Protein AF-A0A3A8WX59-F1 (afdb_monomer_lite)

Sequence (267 aa):
MEKVHCNIIRDLLPSYLDGVTSEESNQMIDKHFAECSECKKAYDLIKKHDFVSEKADGRVADYLKKMGQKKKLEQRGLFVLFLLLSVLQFSFNLRGYAFFSSLYLTNCIFYPIYIILLFHIADGWKQCSISLKKEGIIFFVEGSSFLYISVLFCSLFSKSEGGDMLFWGMAAERAGGFMEKQIIILAGVYLLALLIYFLTQRMGREYNHTVVMVLLAGVTALLNMRAGLYQVDGAGGFLPVLETVGGYLVLVIAESIALGMFYRRFY

Secondary structure (DSSP, 8-state):
-----HHHHHHHHHHHHTT-S-HHHHHHHHHHHHH-HHHHHHHHHHHHHHHHHHHHHHHHHHHHHHHHHHHHHHHHHHHHHHHHHHHHHHHHHTS-GGGHHHHHHHHHHHHHHHHHHHHHHTTTSEE-PPPHHHHHHHHHHHHHHHHHHHHHHHHHHTTTTS---BGGGB-HHHHHHHHHHHHHHHHHHHHHHHHHHHHHHHHHTEE-HHHHHHHHHHHHHHHHHHHHHTT--TTS-SHHHHHHHHHHHHHHHHHHHHHHHHHHHH-

Radius of gyration: 33.96 Å; chains: 1; bounding box: 77×38×99 Å

pLDDT: mean 82.88, std 10.86, range [38.28, 95.44]

Foldseek 3Di:
DDQDDLVVLVVCLVVVLVVNDDPVVVVNNVVNVVVDVVSVVVSVVVNVVVVVVVVVVVVVVVVVVVVVVVLVVVLVVLVVVLVVVVVVLVVVLPDDLPCLVVNLVVLLVVLLVNLVSVVSNLVPFAEDDDPPVVLVVLVVVLVVLLVVLVVLVCQLQVPLPDDDQTPPRHDNVCSLVVSLVSLSVVLVVLVVVLVVQCVVCVVRSYDHSSSNLSSSLSNSLSSLSNSLSSVPDSVDDSVVSCVSSVVSSVSSVVSSVVVVVVVVVVD

Structure (mmCIF, N/CA/C/O backbone):
data_AF-A0A3A8WX59-F1
#
_entry.id   AF-A0A3A8WX59-F1
#
loop_
_atom_site.group_PDB
_atom_site.id
_atom_site.type_symbol
_atom_site.label_atom_id
_atom_site.label_alt_id
_atom_site.label_comp_id
_atom_site.label_asym_id
_atom_site.label_entity_id
_atom_site.label_seq_id
_atom_site.pdbx_PDB_ins_code
_atom_site.Cartn_x
_atom_site.Cartn_y
_atom_site.Cartn_z
_atom_site.occupancy
_atom_site.B_iso_or_equiv
_atom_site.auth_seq_id
_atom_site.auth_comp_id
_atom_site.auth_asym_id
_atom_site.auth_atom_id
_atom_site.pdbx_PDB_model_num
ATOM 1 N N . MET A 1 1 ? -50.831 -9.573 64.133 1.00 38.28 1 MET A N 1
ATOM 2 C CA . MET A 1 1 ? -50.059 -9.397 62.888 1.00 38.28 1 MET A CA 1
ATOM 3 C C . MET A 1 1 ? -48.602 -9.575 63.237 1.00 38.28 1 MET A C 1
ATOM 5 O O . MET A 1 1 ? -48.119 -8.898 64.137 1.00 38.28 1 MET A O 1
ATOM 9 N N . GLU A 1 2 ? -47.964 -10.563 62.626 1.00 51.97 2 GLU A N 1
ATOM 10 C CA . GLU A 1 2 ? -46.566 -10.898 62.869 1.00 51.97 2 GLU A CA 1
ATOM 11 C C . GLU A 1 2 ? -45.695 -9.750 62.345 1.00 51.97 2 GLU A C 1
ATOM 13 O O . GLU A 1 2 ? -45.782 -9.378 61.174 1.00 51.97 2 GLU A O 1
ATOM 18 N N . LYS A 1 3 ? -44.935 -9.103 63.235 1.00 62.81 3 LYS A N 1
ATOM 19 C CA . LYS A 1 3 ? -44.019 -8.033 62.834 1.00 62.81 3 LYS A CA 1
ATOM 20 C C . LYS A 1 3 ? -42.885 -8.668 62.042 1.00 62.81 3 LYS A C 1
ATOM 22 O O . LYS A 1 3 ? -42.085 -9.414 62.598 1.00 62.81 3 LYS A O 1
ATOM 27 N N . VAL A 1 4 ? -42.825 -8.367 60.751 1.00 77.62 4 VAL A N 1
ATOM 28 C CA . VAL A 1 4 ? -41.764 -8.864 59.875 1.00 77.62 4 VAL A CA 1
ATOM 29 C C . VAL A 1 4 ? -40.429 -8.287 60.334 1.00 77.62 4 VAL A C 1
ATOM 31 O O . VAL A 1 4 ? -40.290 -7.075 60.517 1.00 77.62 4 VAL A O 1
ATOM 34 N N . HIS A 1 5 ? -39.445 -9.160 60.538 1.00 85.12 5 HIS A N 1
ATOM 35 C CA . HIS A 1 5 ? -38.115 -8.759 60.976 1.00 85.12 5 HIS A CA 1
ATOM 36 C C . HIS A 1 5 ? -37.376 -7.974 59.887 1.00 85.12 5 HIS A C 1
ATOM 38 O O . HIS A 1 5 ? -37.373 -8.361 58.720 1.00 85.12 5 HIS A O 1
ATOM 44 N N . CYS A 1 6 ? -36.658 -6.921 60.288 1.00 87.44 6 CYS A N 1
ATOM 45 C CA . CYS A 1 6 ? -35.882 -6.073 59.378 1.00 87.44 6 CYS A CA 1
ATOM 46 C C . CYS A 1 6 ? -34.868 -6.851 58.520 1.00 87.44 6 CYS A C 1
ATOM 48 O O . CYS A 1 6 ? -34.563 -6.419 57.415 1.00 87.44 6 CYS A O 1
ATOM 50 N N . ASN A 1 7 ? -34.353 -7.988 59.005 1.00 83.50 7 ASN A N 1
ATOM 51 C CA . ASN A 1 7 ? -33.435 -8.838 58.239 1.00 83.50 7 ASN A CA 1
ATOM 52 C C . ASN A 1 7 ? -34.114 -9.424 56.995 1.00 83.50 7 ASN A C 1
ATOM 54 O O . ASN A 1 7 ? -33.556 -9.337 55.912 1.00 83.50 7 ASN A O 1
ATOM 58 N N . ILE A 1 8 ? -35.356 -9.898 57.133 1.00 85.56 8 ILE A N 1
ATOM 59 C CA . ILE A 1 8 ? -36.143 -10.440 56.015 1.00 85.56 8 ILE A CA 1
ATOM 60 C C . ILE A 1 8 ? -36.393 -9.345 54.973 1.00 85.56 8 ILE A C 1
ATOM 62 O O . ILE A 1 8 ? -36.244 -9.572 53.780 1.00 85.56 8 ILE A O 1
ATOM 66 N N . ILE A 1 9 ? -36.719 -8.130 55.423 1.00 88.62 9 ILE A N 1
ATOM 67 C CA . ILE A 1 9 ? -36.919 -6.986 54.525 1.00 88.62 9 ILE A CA 1
ATOM 68 C C . ILE A 1 9 ? -35.626 -6.644 53.785 1.00 88.62 9 ILE A C 1
ATOM 70 O O . ILE A 1 9 ? -35.659 -6.449 52.577 1.00 88.62 9 ILE A O 1
ATOM 74 N N . ARG A 1 10 ? -34.484 -6.607 54.483 1.00 83.12 10 ARG A N 1
ATOM 75 C CA . ARG A 1 10 ? -33.173 -6.312 53.884 1.00 83.12 10 ARG A CA 1
ATOM 76 C C . ARG A 1 10 ? -32.734 -7.354 52.859 1.00 83.12 10 ARG A C 1
ATOM 78 O O . ARG A 1 10 ? -32.175 -6.959 51.842 1.00 83.12 10 ARG A O 1
ATOM 85 N N . ASP A 1 11 ? -33.025 -8.628 53.094 1.00 85.88 11 ASP A N 1
ATOM 86 C CA . ASP A 1 11 ? -32.726 -9.704 52.143 1.00 85.88 11 ASP A CA 1
ATOM 87 C C . ASP A 1 11 ? -33.594 -9.599 50.877 1.00 85.88 11 ASP A C 1
ATOM 89 O O . ASP A 1 11 ? -33.140 -9.921 49.782 1.00 85.88 11 ASP A O 1
ATOM 93 N N . LEU A 1 12 ? -34.827 -9.095 51.013 1.00 87.62 12 LEU A N 1
ATOM 94 C CA . LEU A 1 12 ? -35.768 -8.901 49.904 1.00 87.62 12 LEU A CA 1
ATOM 95 C C . LEU A 1 12 ? -35.594 -7.562 49.165 1.00 87.62 12 LEU A C 1
ATOM 97 O O . LEU A 1 12 ? -36.133 -7.410 48.069 1.00 87.62 12 LEU A O 1
ATOM 101 N N . LEU A 1 13 ? -34.855 -6.594 49.726 1.00 87.00 13 LEU A N 1
ATOM 102 C CA . LEU A 1 13 ? -34.668 -5.257 49.139 1.00 87.00 13 LEU A CA 1
ATOM 103 C C . LEU A 1 13 ? -34.130 -5.277 47.696 1.00 87.00 13 LEU A C 1
ATOM 105 O O . LEU A 1 13 ? -34.694 -4.543 46.881 1.00 87.00 13 LEU A O 1
ATOM 109 N N . PRO A 1 14 ? -33.095 -6.073 47.346 1.00 81.12 14 PRO A N 1
ATOM 110 C CA . PRO A 1 14 ? -32.597 -6.134 45.970 1.00 81.12 14 PRO A CA 1
ATOM 111 C C . PRO A 1 14 ? -33.676 -6.623 44.995 1.00 81.12 14 PRO A C 1
ATOM 113 O O . PRO A 1 14 ? -33.961 -5.967 44.001 1.00 81.12 14 PRO A O 1
ATOM 116 N N . SER A 1 15 ? -34.371 -7.714 45.334 1.00 83.81 15 SER A N 1
ATOM 117 C CA . SER A 1 15 ? -35.436 -8.281 44.496 1.00 83.81 15 SER A CA 1
ATOM 118 C C . SER A 1 15 ? -36.662 -7.367 44.371 1.00 83.81 15 SER A C 1
ATOM 120 O O . SER A 1 15 ? -37.332 -7.372 43.340 1.00 83.81 15 SER A O 1
ATOM 122 N N . TYR A 1 16 ? -36.956 -6.579 45.408 1.00 85.75 16 TYR A N 1
ATOM 123 C CA . TYR A 1 16 ? -38.011 -5.563 45.387 1.00 85.75 16 TYR A CA 1
ATOM 124 C C . TYR A 1 16 ? -37.647 -4.369 44.488 1.00 85.75 16 TYR A C 1
ATOM 126 O O . TYR A 1 16 ? -38.505 -3.857 43.772 1.00 85.75 16 TYR A O 1
ATOM 134 N N . LEU A 1 17 ? -36.377 -3.943 44.473 1.00 82.75 17 LEU A N 1
ATOM 135 C CA . LEU A 1 17 ? -35.871 -2.907 43.559 1.00 82.75 17 LEU A CA 1
ATOM 136 C C . LEU A 1 17 ? -35.891 -3.356 42.094 1.00 82.75 17 LEU A C 1
ATOM 138 O O . LEU A 1 17 ? -36.279 -2.573 41.229 1.00 82.75 17 LEU A O 1
ATOM 142 N N . ASP A 1 18 ? -35.554 -4.621 41.845 1.00 80.50 18 ASP A N 1
ATOM 143 C CA . ASP A 1 18 ? -35.603 -5.248 40.520 1.00 80.50 18 ASP A CA 1
ATOM 144 C C . ASP A 1 18 ? -37.042 -5.549 40.043 1.00 80.50 18 ASP A C 1
ATOM 146 O O . ASP A 1 18 ? -37.250 -5.951 38.898 1.00 80.50 18 ASP A O 1
ATOM 150 N N . GLY A 1 19 ? -38.053 -5.361 40.904 1.00 81.56 19 GLY A N 1
ATOM 151 C CA . GLY A 1 19 ? -39.469 -5.552 40.570 1.00 81.56 19 GLY A CA 1
ATOM 152 C C . GLY A 1 19 ? -39.883 -7.012 40.354 1.00 81.56 19 GLY A C 1
ATOM 153 O O . GLY A 1 19 ? -40.892 -7.270 39.699 1.00 81.56 19 GLY A O 1
ATOM 154 N N . VAL A 1 20 ? -39.115 -7.968 40.883 1.00 85.06 20 VAL A N 1
ATOM 155 C CA . VAL A 1 20 ? -39.337 -9.419 40.709 1.00 85.06 20 VAL A CA 1
ATOM 156 C C . VAL A 1 20 ? -40.037 -10.080 41.905 1.00 85.06 20 VAL A C 1
ATOM 158 O O . VAL A 1 20 ? -40.232 -11.295 41.924 1.00 85.06 20 VAL A O 1
ATOM 161 N N . THR A 1 21 ? -40.433 -9.301 42.911 1.00 86.06 21 THR A N 1
ATOM 162 C CA . THR A 1 21 ? -41.221 -9.743 44.072 1.00 86.06 21 THR A CA 1
ATOM 163 C C . THR A 1 21 ? -42.719 -9.826 43.760 1.00 86.06 21 THR A C 1
ATOM 165 O O . THR A 1 21 ? -43.247 -9.087 42.930 1.00 86.06 21 THR A O 1
ATOM 168 N N . SER A 1 22 ? -43.435 -10.725 44.446 1.00 88.44 22 SER A N 1
ATOM 169 C CA . SER A 1 22 ? -44.891 -10.846 44.309 1.00 88.44 22 SER A CA 1
ATOM 170 C C . SER A 1 22 ? -45.627 -9.651 44.928 1.00 88.44 22 SER A C 1
ATOM 172 O O . SER A 1 22 ? -45.108 -8.954 45.802 1.00 88.44 22 SER A O 1
ATOM 174 N N . GLU A 1 23 ? -46.876 -9.433 44.515 1.00 87.56 23 GLU A N 1
ATOM 175 C CA . GLU A 1 23 ? -47.707 -8.329 45.011 1.00 87.56 23 GLU A CA 1
ATOM 176 C C . GLU A 1 23 ? -47.955 -8.409 46.529 1.00 87.56 23 GLU A C 1
ATOM 178 O O . GLU A 1 23 ? -47.924 -7.391 47.222 1.00 87.56 23 GLU A O 1
ATOM 183 N N . GLU A 1 24 ? -48.092 -9.623 47.071 1.00 86.31 24 GLU A N 1
ATOM 184 C CA . GLU A 1 24 ? -48.187 -9.857 48.517 1.00 86.31 24 GLU A CA 1
ATOM 185 C C . GLU A 1 24 ? -46.907 -9.431 49.257 1.00 86.31 24 GLU A C 1
ATOM 187 O O . GLU A 1 24 ? -46.979 -8.790 50.310 1.00 86.31 24 GLU A O 1
ATOM 192 N N . SER A 1 25 ? -45.728 -9.732 48.700 1.00 84.88 25 SER A N 1
ATOM 193 C CA . SER A 1 25 ? -44.444 -9.301 49.266 1.00 84.88 25 SER A CA 1
ATOM 194 C C . SER A 1 25 ? -44.251 -7.784 49.175 1.00 84.88 25 SER A C 1
ATOM 196 O O . SER A 1 25 ? -43.760 -7.183 50.129 1.00 84.88 25 SER A O 1
ATOM 198 N N . ASN A 1 26 ? -44.701 -7.145 48.090 1.00 88.12 26 ASN A N 1
ATOM 199 C CA . ASN A 1 26 ? -44.631 -5.688 47.928 1.00 88.12 26 ASN A CA 1
ATOM 200 C C . ASN A 1 26 ? -45.456 -4.963 48.997 1.00 88.12 26 ASN A C 1
ATOM 202 O O . ASN A 1 26 ? -44.935 -4.096 49.696 1.00 88.12 26 ASN A O 1
ATOM 206 N N . GLN A 1 27 ? -46.710 -5.380 49.205 1.00 88.62 27 GLN A N 1
ATOM 207 C CA . GLN A 1 27 ? -47.579 -4.792 50.233 1.00 88.62 27 GLN A CA 1
ATOM 208 C C . GLN A 1 27 ? -47.014 -4.963 51.650 1.00 88.62 27 GLN A C 1
ATOM 210 O O . GLN A 1 27 ? -47.216 -4.109 52.518 1.00 88.62 27 GLN A O 1
ATOM 215 N N . MET A 1 28 ? -46.323 -6.076 51.902 1.00 89.19 28 MET A N 1
ATOM 216 C CA . MET A 1 28 ? -45.667 -6.351 53.177 1.00 89.19 28 MET A CA 1
ATOM 217 C C . MET A 1 28 ? -44.443 -5.445 53.403 1.00 89.19 28 MET A C 1
ATOM 219 O O . MET A 1 28 ? -44.309 -4.866 54.485 1.00 89.19 28 MET A O 1
ATOM 223 N N . ILE A 1 29 ? -43.604 -5.257 52.381 1.00 88.00 29 ILE A N 1
ATOM 224 C CA . ILE A 1 29 ? -42.434 -4.366 52.424 1.00 88.00 29 ILE A CA 1
ATOM 225 C C . ILE A 1 29 ? -42.860 -2.894 52.567 1.00 88.00 29 ILE A C 1
ATOM 227 O O . ILE A 1 29 ? -42.325 -2.186 53.422 1.00 88.00 29 ILE A O 1
ATOM 231 N N . ASP A 1 30 ? -43.881 -2.451 51.828 1.00 88.69 30 ASP A N 1
ATOM 232 C CA . ASP A 1 30 ? -44.396 -1.074 51.885 1.00 88.69 30 ASP A CA 1
ATOM 233 C C . ASP A 1 30 ? -44.947 -0.717 53.273 1.00 88.69 30 ASP A C 1
ATOM 235 O O . ASP A 1 30 ? -44.655 0.354 53.817 1.00 88.69 30 ASP A O 1
ATOM 239 N N . LYS A 1 31 ? -45.697 -1.641 53.893 1.00 88.62 31 LYS A N 1
ATOM 240 C CA . LYS A 1 31 ? -46.164 -1.485 55.280 1.00 88.62 31 LYS A CA 1
ATOM 241 C C . LYS A 1 31 ? -44.993 -1.390 56.257 1.00 88.62 31 LYS A C 1
ATOM 243 O O . LYS A 1 31 ? -45.023 -0.560 57.161 1.00 88.62 31 LYS A O 1
ATOM 248 N N . HIS A 1 32 ? -43.936 -2.179 56.058 1.00 89.06 32 HIS A N 1
ATOM 249 C CA . HIS A 1 32 ? -42.750 -2.117 56.909 1.00 89.06 32 HIS A CA 1
ATOM 250 C C . HIS A 1 32 ? -41.978 -0.794 56.750 1.00 89.06 32 HIS A C 1
ATOM 252 O O . HIS A 1 32 ? -41.480 -0.263 57.741 1.00 89.06 32 HIS A O 1
ATOM 258 N N . PHE A 1 33 ? -41.914 -0.202 55.552 1.00 89.00 33 PHE A N 1
ATOM 259 C CA . PHE A 1 33 ? -41.314 1.127 55.357 1.00 89.00 33 PHE A CA 1
ATOM 260 C C . PHE A 1 33 ? -42.071 2.258 56.063 1.00 89.00 33 PHE A C 1
ATOM 262 O O . PHE A 1 33 ? -41.455 3.271 56.404 1.00 89.00 33 PHE A O 1
ATOM 269 N N . ALA A 1 34 ? -43.380 2.105 56.289 1.00 86.44 34 ALA A N 1
ATOM 270 C CA . ALA A 1 34 ? -44.169 3.063 57.062 1.00 86.44 34 ALA A CA 1
ATOM 271 C C . ALA A 1 34 ? -43.835 3.019 58.566 1.00 86.44 34 ALA A C 1
ATOM 273 O O . ALA A 1 34 ? -43.914 4.044 59.241 1.00 86.44 34 ALA A O 1
ATOM 274 N N . GLU A 1 35 ? -43.422 1.855 59.078 1.00 86.94 35 GLU A N 1
ATOM 275 C CA . GLU A 1 35 ? -43.140 1.631 60.502 1.00 86.94 35 GLU A CA 1
ATOM 276 C C . GLU A 1 35 ? -41.637 1.637 60.849 1.00 86.94 35 GLU A C 1
ATOM 278 O O . GLU A 1 35 ? -41.273 1.867 62.002 1.00 86.94 35 GLU A O 1
ATOM 283 N N . CYS A 1 36 ? -40.744 1.417 59.874 1.00 87.94 36 CYS A N 1
ATOM 284 C CA . CYS A 1 36 ? -39.296 1.333 60.076 1.00 87.94 36 CYS A CA 1
ATOM 285 C C . CYS A 1 36 ? -38.519 2.294 59.161 1.00 87.94 36 CYS A C 1
ATOM 287 O O . CYS A 1 36 ? -38.270 2.030 57.981 1.00 87.94 36 CYS A O 1
ATOM 289 N N . SER A 1 37 ? -38.044 3.397 59.743 1.00 85.44 37 SER A N 1
ATOM 290 C CA . SER A 1 37 ? -37.244 4.408 59.039 1.00 85.44 37 SER A CA 1
ATOM 291 C C . SER A 1 37 ? -35.865 3.903 58.597 1.00 85.44 37 SER A C 1
ATOM 293 O O . SER A 1 37 ? -35.347 4.355 57.580 1.00 85.44 37 SER A O 1
ATOM 295 N N . GLU A 1 38 ? -35.276 2.947 59.317 1.00 86.31 38 GLU A N 1
ATOM 296 C CA . GLU A 1 38 ? -33.960 2.379 58.999 1.00 86.31 38 GLU A CA 1
ATOM 297 C C . GLU A 1 38 ? -33.989 1.523 57.725 1.00 86.31 38 GLU A C 1
ATOM 299 O O . GLU A 1 38 ? -33.101 1.635 56.880 1.00 86.31 38 GLU A O 1
ATOM 304 N N . CYS A 1 39 ? -35.035 0.712 57.536 1.00 86.19 39 CYS A N 1
ATOM 305 C CA . CYS A 1 39 ? -35.222 -0.069 56.310 1.00 86.19 39 CYS A CA 1
ATOM 306 C C . CYS A 1 39 ? -35.525 0.831 55.104 1.00 86.19 39 CYS A C 1
ATOM 308 O O . CYS A 1 39 ? -35.003 0.590 54.016 1.00 86.19 39 CYS A O 1
ATOM 310 N N . LYS A 1 40 ? -36.287 1.914 55.305 1.00 87.31 40 LYS A N 1
ATOM 311 C CA . LYS A 1 40 ? -36.551 2.913 54.260 1.00 87.31 40 LYS A CA 1
ATOM 312 C C . LYS A 1 40 ? -35.277 3.643 53.814 1.00 87.31 40 LYS A C 1
ATOM 314 O O . LYS A 1 40 ? -35.029 3.767 52.620 1.00 87.31 40 LYS A O 1
ATOM 319 N N . LYS A 1 41 ? -34.418 4.054 54.757 1.00 86.50 41 LYS A N 1
ATOM 320 C CA . LYS A 1 41 ? -33.103 4.642 54.435 1.00 86.50 41 LYS A CA 1
ATOM 321 C C . LYS A 1 41 ? -32.223 3.677 53.637 1.00 86.50 41 LYS A C 1
ATOM 323 O O . LYS A 1 41 ? -31.544 4.113 52.714 1.00 86.50 41 LYS A O 1
ATOM 328 N N . ALA A 1 42 ? -32.221 2.387 53.984 1.00 83.69 42 ALA A N 1
ATOM 329 C CA . ALA A 1 42 ? -31.456 1.376 53.254 1.00 83.69 42 ALA A CA 1
ATOM 330 C C . ALA A 1 42 ? -31.935 1.241 51.798 1.00 83.69 42 ALA A C 1
ATOM 332 O O . ALA A 1 42 ? -31.109 1.258 50.889 1.00 83.69 42 ALA A O 1
ATOM 333 N N . TYR A 1 43 ? -33.252 1.204 51.570 1.00 87.31 43 TYR A N 1
ATOM 334 C CA . TYR A 1 43 ? -33.842 1.238 50.228 1.00 87.31 43 TYR A CA 1
ATOM 335 C C . TYR A 1 43 ? -33.408 2.478 49.431 1.00 87.31 43 TYR A C 1
ATOM 337 O O . TYR A 1 43 ? -32.923 2.354 48.307 1.00 87.31 43 TYR A O 1
ATOM 345 N N . ASP A 1 44 ? -33.517 3.671 50.027 1.00 84.88 44 ASP A N 1
ATOM 346 C CA . ASP A 1 44 ? -33.162 4.931 49.363 1.00 84.88 44 ASP A CA 1
ATOM 347 C C . ASP A 1 44 ? -31.668 4.998 48.999 1.00 84.88 44 ASP A C 1
ATOM 349 O O . ASP A 1 44 ? -31.302 5.529 47.947 1.00 84.88 44 ASP A O 1
ATOM 353 N N . LEU A 1 45 ? -30.794 4.445 49.849 1.00 83.81 45 LEU A N 1
ATOM 354 C CA . LEU A 1 45 ? -29.354 4.364 49.598 1.00 83.81 45 LEU A CA 1
ATOM 355 C C . LEU A 1 45 ? -29.028 3.445 48.415 1.00 83.81 45 LEU A C 1
ATOM 357 O O . LEU A 1 45 ? -28.253 3.851 47.547 1.00 83.81 45 LEU A O 1
ATOM 361 N N . ILE A 1 46 ? -29.630 2.252 48.358 1.00 81.00 46 ILE A N 1
ATOM 362 C CA . ILE A 1 46 ? -29.402 1.281 47.275 1.00 81.00 46 ILE A CA 1
ATOM 363 C C . ILE A 1 46 ? -29.954 1.835 45.955 1.00 81.00 46 ILE A C 1
ATOM 365 O O . ILE A 1 46 ? -29.217 1.946 44.980 1.00 81.00 46 ILE A O 1
ATOM 369 N N . LYS A 1 47 ? -31.192 2.343 45.954 1.00 82.12 47 LYS A N 1
ATOM 370 C CA . LYS A 1 47 ? -31.819 2.966 44.777 1.00 82.12 47 LYS A CA 1
ATOM 371 C C . LYS A 1 47 ? -31.001 4.127 44.210 1.00 82.12 47 LYS A C 1
ATOM 373 O O . LYS A 1 47 ? -30.895 4.302 42.996 1.00 82.12 47 LYS A O 1
ATOM 378 N N . LYS A 1 48 ? -30.425 4.955 45.088 1.00 80.12 48 LYS A N 1
ATOM 379 C CA . LYS A 1 48 ? -29.554 6.065 44.687 1.00 80.12 48 LYS A CA 1
ATOM 380 C C . LYS A 1 48 ? -28.229 5.563 44.111 1.00 80.12 48 LYS A C 1
ATOM 382 O O . LYS A 1 48 ? -27.722 6.189 43.185 1.00 80.12 48 LYS A O 1
ATOM 387 N N . HIS A 1 49 ? -27.675 4.477 44.648 1.00 75.12 49 HIS A N 1
ATOM 388 C CA . HIS A 1 49 ? -26.453 3.862 44.138 1.00 75.12 49 HIS A CA 1
ATOM 389 C C . HIS A 1 49 ? -26.665 3.258 42.740 1.00 75.12 49 HIS A C 1
ATOM 391 O O . HIS A 1 49 ? -25.894 3.582 41.838 1.00 75.12 49 HIS A O 1
ATOM 397 N N . ASP A 1 50 ? -27.745 2.503 42.523 1.00 75.00 50 ASP A N 1
ATOM 398 C CA . ASP A 1 50 ? -28.065 1.885 41.224 1.00 75.00 50 ASP A CA 1
ATOM 399 C C . ASP A 1 50 ? -28.354 2.928 40.141 1.00 75.00 50 ASP A C 1
ATOM 401 O O . ASP A 1 50 ? -27.814 2.871 39.041 1.00 75.00 50 ASP A O 1
ATOM 405 N N . PHE A 1 51 ? -29.111 3.980 40.467 1.00 72.31 51 PHE A N 1
ATOM 406 C CA . PHE A 1 51 ? -29.343 5.082 39.529 1.00 72.31 51 PHE A CA 1
ATOM 407 C C . PHE A 1 51 ? -28.050 5.824 39.146 1.00 72.31 51 PHE A C 1
ATOM 409 O O . PHE A 1 51 ? -27.910 6.347 38.035 1.00 72.31 51 PHE A O 1
ATOM 416 N N . VAL A 1 52 ? -27.094 5.917 40.076 1.00 73.25 52 VAL A N 1
ATOM 417 C CA . VAL A 1 52 ? -25.775 6.500 39.807 1.00 73.25 52 VAL A CA 1
ATOM 418 C C . VAL A 1 52 ? -24.920 5.550 38.969 1.00 73.25 52 VAL A C 1
ATOM 420 O O . VAL A 1 52 ? -24.227 6.047 38.077 1.00 73.25 52 VAL A O 1
ATOM 423 N N . SER A 1 53 ? -24.984 4.232 39.199 1.00 71.06 53 SER A N 1
ATOM 424 C CA . SER A 1 53 ? -24.255 3.243 38.397 1.00 71.06 53 SER A CA 1
ATOM 425 C C . SER A 1 53 ? -24.798 3.180 36.971 1.00 71.06 53 SER A C 1
ATOM 427 O O . SER A 1 53 ? -24.018 3.326 36.042 1.00 71.06 53 SER A O 1
ATOM 429 N N . GLU A 1 54 ? -26.116 3.144 36.770 1.00 73.56 54 GLU A N 1
ATOM 430 C CA . GLU A 1 54 ? -26.743 3.137 35.440 1.00 73.56 54 GLU A CA 1
ATOM 431 C C . GLU A 1 54 ? -26.374 4.398 34.632 1.00 73.56 54 GLU A C 1
ATOM 433 O O . GLU A 1 54 ? -26.004 4.340 33.455 1.00 73.56 54 GLU A O 1
ATOM 438 N N . LYS A 1 55 ? -26.366 5.571 35.283 1.00 73.62 55 LYS A N 1
ATOM 439 C CA . LYS A 1 55 ? -25.877 6.821 34.673 1.00 73.62 55 LYS A CA 1
ATOM 440 C C . LYS A 1 55 ? -24.367 6.845 34.442 1.00 73.62 55 LYS A C 1
ATOM 442 O O . LYS A 1 55 ? -23.897 7.604 33.585 1.00 73.62 55 LYS A O 1
ATOM 447 N N . ALA A 1 56 ? -23.581 6.137 35.246 1.00 72.25 56 ALA A N 1
ATOM 448 C CA . ALA A 1 56 ? -22.144 5.999 35.033 1.00 72.25 56 ALA A CA 1
ATOM 449 C C . ALA A 1 56 ? -21.876 5.074 33.839 1.00 72.25 56 ALA A C 1
ATOM 451 O O . ALA A 1 56 ? -21.140 5.475 32.940 1.00 72.25 56 ALA A O 1
ATOM 452 N N . ASP A 1 57 ? -22.562 3.938 33.759 1.00 79.50 57 ASP A N 1
ATOM 453 C CA . ASP A 1 57 ? -22.475 2.962 32.673 1.00 79.50 57 ASP A CA 1
ATOM 454 C C . ASP A 1 57 ? -22.920 3.564 31.338 1.00 79.50 57 ASP A C 1
ATOM 456 O O . ASP A 1 57 ? -22.208 3.452 30.338 1.00 79.50 57 ASP A O 1
ATOM 460 N N . GLY A 1 58 ? -24.025 4.320 31.325 1.00 78.62 58 GLY A N 1
ATOM 461 C CA . GLY A 1 58 ? -24.463 5.074 30.148 1.00 78.62 58 GLY A CA 1
ATOM 462 C C . GLY A 1 58 ? -23.426 6.104 29.680 1.00 78.62 58 GLY A C 1
ATOM 463 O O . GLY A 1 58 ? -23.130 6.201 28.488 1.00 78.62 58 GLY A O 1
ATOM 464 N N . ARG A 1 59 ? -22.787 6.829 30.612 1.00 77.75 59 ARG A N 1
ATOM 465 C CA . ARG A 1 59 ? -21.703 7.775 30.284 1.00 77.75 59 ARG A CA 1
ATOM 466 C C . ARG A 1 59 ? -20.448 7.076 29.768 1.00 77.75 59 ARG A C 1
ATOM 468 O O . ARG A 1 59 ? -19.812 7.601 28.855 1.00 77.75 59 ARG A O 1
ATOM 475 N N . VAL A 1 60 ? -20.092 5.918 30.321 1.00 77.06 60 VAL A N 1
ATOM 476 C CA . VAL A 1 60 ? -18.968 5.098 29.846 1.00 77.06 60 VAL A CA 1
ATOM 477 C C . VAL A 1 60 ? -19.257 4.577 28.436 1.00 77.06 60 VAL A C 1
ATOM 479 O O . VAL A 1 60 ? -18.407 4.718 27.557 1.00 77.06 60 VAL A O 1
ATOM 482 N N . ALA A 1 61 ? -20.464 4.072 28.172 1.00 78.25 61 ALA A N 1
ATOM 483 C CA . ALA A 1 61 ? -20.882 3.621 26.846 1.00 78.25 61 ALA A CA 1
ATOM 484 C C . ALA A 1 61 ? -20.852 4.759 25.808 1.00 78.25 61 ALA A C 1
ATOM 486 O O . ALA A 1 61 ? -20.292 4.597 24.719 1.00 78.25 61 ALA A O 1
ATOM 487 N N . ASP A 1 62 ? -21.374 5.939 26.156 1.00 81.75 62 ASP A N 1
ATOM 488 C CA . ASP A 1 62 ? -21.321 7.127 25.300 1.00 81.75 62 ASP A CA 1
ATOM 489 C C . ASP A 1 62 ? -19.886 7.604 25.051 1.00 81.75 62 ASP A C 1
ATOM 491 O O . ASP A 1 62 ? -19.542 8.009 23.934 1.00 81.75 62 ASP A O 1
ATOM 495 N N . TYR A 1 63 ? -19.023 7.535 26.066 1.00 80.44 63 TYR A N 1
ATOM 496 C CA . TYR A 1 63 ? -17.610 7.876 25.946 1.00 80.44 63 TYR A CA 1
ATOM 497 C C . TYR A 1 63 ? -16.871 6.911 25.007 1.00 80.44 63 TYR A C 1
ATOM 499 O O . TYR A 1 63 ? -16.209 7.357 24.065 1.00 80.44 63 TYR A O 1
ATOM 507 N N . LEU A 1 64 ? -17.056 5.598 25.177 1.00 78.81 64 LEU A N 1
ATOM 508 C CA . LEU A 1 64 ? -16.493 4.573 24.291 1.00 78.81 64 LEU A CA 1
ATOM 509 C C . LEU A 1 64 ? -16.992 4.737 22.848 1.00 78.81 64 LEU A C 1
ATOM 511 O O . LEU A 1 64 ? -16.207 4.648 21.899 1.00 78.81 64 LEU A O 1
ATOM 515 N N . LYS A 1 65 ? -18.281 5.051 22.660 1.00 81.12 65 LYS A N 1
ATOM 516 C CA . LYS A 1 65 ? -18.866 5.321 21.338 1.00 81.12 65 LYS A CA 1
ATOM 517 C C . LYS A 1 65 ? -18.230 6.546 20.679 1.00 81.12 65 LYS A C 1
ATOM 519 O O . LYS A 1 65 ? -17.872 6.477 19.501 1.00 81.12 65 LYS A O 1
ATOM 524 N N . LYS A 1 66 ? -18.027 7.636 21.428 1.00 80.88 66 LYS A N 1
ATOM 525 C CA . LYS A 1 66 ? -17.331 8.844 20.947 1.00 80.88 66 LYS A CA 1
ATOM 526 C C . LYS A 1 66 ? -15.875 8.557 20.579 1.00 80.88 66 LYS A C 1
ATOM 528 O O . LYS A 1 66 ? -15.426 8.987 19.517 1.00 80.88 66 LYS A O 1
ATOM 533 N N . MET A 1 67 ? -15.153 7.782 21.389 1.00 74.31 67 MET A N 1
ATOM 534 C CA . MET A 1 67 ? -13.783 7.357 21.072 1.00 74.31 67 MET A CA 1
ATOM 535 C C . MET A 1 67 ? -13.727 6.517 19.790 1.00 74.31 67 MET A C 1
ATOM 537 O O . MET A 1 67 ? -12.897 6.772 18.917 1.00 74.31 67 MET A O 1
ATOM 541 N N . GLY A 1 68 ? -14.651 5.565 19.627 1.00 75.06 68 GLY A N 1
ATOM 542 C CA . GLY A 1 68 ? -14.745 4.746 18.419 1.00 75.06 68 GLY A CA 1
ATOM 543 C C . GLY A 1 68 ? -15.084 5.559 17.164 1.00 75.06 68 GLY A C 1
ATOM 544 O O . GLY A 1 68 ? -14.549 5.292 16.088 1.00 75.06 68 GLY A O 1
ATOM 545 N N . GLN A 1 69 ? -15.941 6.578 17.283 1.00 80.56 69 GLN A N 1
ATOM 546 C CA . GLN A 1 69 ? -16.244 7.506 16.188 1.00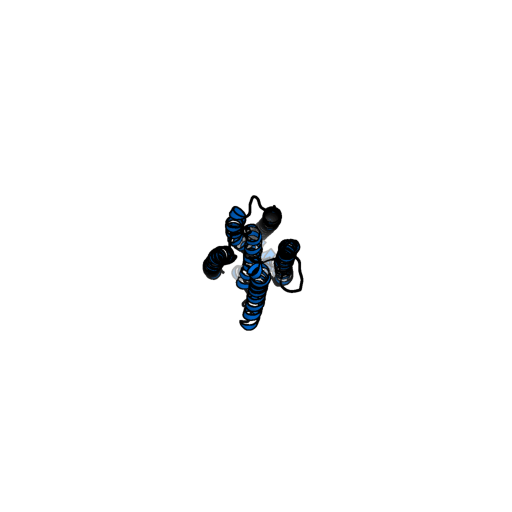 80.56 69 GLN A CA 1
ATOM 547 C C . GLN A 1 69 ? -15.034 8.368 15.812 1.00 80.56 69 GLN A C 1
ATOM 549 O O . GLN A 1 69 ? -14.751 8.518 14.623 1.00 80.56 69 GLN A O 1
ATOM 554 N N . LYS A 1 70 ? -14.286 8.870 16.804 1.00 82.69 70 LYS A N 1
ATOM 555 C CA . LYS A 1 70 ? -13.052 9.635 16.584 1.00 82.69 70 LYS A CA 1
ATOM 556 C C . LYS A 1 70 ? -12.003 8.802 15.842 1.00 82.69 70 LYS A C 1
ATOM 558 O O . LYS A 1 70 ? -11.494 9.254 14.822 1.00 82.69 70 LYS A O 1
ATOM 563 N N . LYS A 1 71 ? -11.775 7.555 16.273 1.00 81.75 71 LYS A N 1
ATOM 564 C CA . LYS A 1 71 ? -10.838 6.626 15.617 1.00 81.75 71 LYS A CA 1
ATOM 565 C C . LYS A 1 71 ? -11.225 6.338 14.161 1.00 81.75 71 LYS A C 1
ATOM 567 O O . LYS A 1 71 ? -10.376 6.348 13.278 1.00 81.75 71 LYS A O 1
ATOM 572 N N . LYS A 1 72 ? -12.520 6.152 13.874 1.00 82.56 72 LYS A N 1
ATOM 573 C CA . LYS A 1 72 ? -13.010 5.969 12.493 1.00 82.56 72 LYS A CA 1
ATOM 574 C C . LYS A 1 72 ? -12.793 7.205 11.619 1.00 82.56 72 LYS A C 1
ATOM 576 O O . LYS A 1 72 ? -12.532 7.060 10.427 1.00 82.56 72 LYS A O 1
ATOM 581 N N . LEU A 1 73 ? -12.948 8.407 12.177 1.00 86.94 73 LEU A N 1
ATOM 582 C CA . LEU A 1 73 ? -12.703 9.653 11.450 1.00 86.94 73 LEU A CA 1
ATOM 583 C C . LEU A 1 73 ? -11.210 9.828 11.143 1.00 86.94 73 LEU A C 1
ATOM 585 O O . LEU A 1 73 ? -10.860 10.169 10.018 1.00 86.94 73 LEU A O 1
ATOM 589 N N . GLU A 1 74 ? -10.347 9.517 12.106 1.00 88.12 74 GLU A N 1
ATOM 590 C CA . GLU A 1 74 ? -8.891 9.521 11.941 1.00 88.12 74 GLU A CA 1
ATOM 591 C C . GLU A 1 74 ? -8.433 8.522 10.868 1.00 88.12 74 GLU A C 1
ATOM 593 O O . GLU A 1 74 ? -7.726 8.902 9.938 1.00 88.12 74 GLU A O 1
ATOM 598 N N . GLN A 1 75 ? -8.936 7.282 10.901 1.00 87.25 75 GLN A N 1
ATOM 599 C CA . GLN A 1 75 ? -8.661 6.271 9.871 1.00 87.25 75 GLN A CA 1
ATOM 600 C C . GLN A 1 75 ? -9.115 6.712 8.472 1.00 87.25 75 GLN A C 1
ATOM 602 O O . GLN A 1 75 ? -8.422 6.463 7.486 1.00 87.25 75 GLN A O 1
ATOM 607 N N . ARG A 1 76 ? -10.263 7.398 8.363 1.00 87.31 76 ARG A N 1
ATOM 608 C CA . ARG A 1 76 ? -10.714 7.988 7.091 1.00 87.31 76 ARG A CA 1
ATOM 609 C C . ARG A 1 76 ? -9.763 9.083 6.612 1.00 87.31 76 ARG A C 1
ATOM 611 O O . ARG A 1 76 ? -9.454 9.116 5.426 1.00 87.31 76 ARG A O 1
ATOM 618 N N . GLY A 1 77 ? -9.293 9.942 7.516 1.00 91.94 77 GLY A N 1
ATOM 619 C CA . GLY A 1 77 ? -8.305 10.977 7.209 1.00 91.94 77 GLY A CA 1
ATOM 620 C C . GLY A 1 77 ? -6.989 10.389 6.698 1.00 91.94 77 GLY A C 1
ATOM 621 O O . GLY A 1 77 ? -6.501 10.809 5.653 1.00 91.94 77 GLY A O 1
ATOM 622 N N . LEU A 1 78 ? -6.468 9.359 7.372 1.00 93.31 78 LEU A N 1
ATOM 623 C CA . LEU A 1 78 ? -5.256 8.646 6.957 1.00 93.31 78 LEU A CA 1
ATOM 624 C C . LEU A 1 78 ? -5.417 7.961 5.596 1.00 93.31 78 LEU A C 1
ATOM 626 O O . LEU A 1 78 ? -4.503 8.008 4.778 1.00 93.31 78 LEU A O 1
ATOM 630 N N . PHE A 1 79 ? -6.582 7.371 5.317 1.00 90.50 79 PHE A N 1
ATOM 631 C CA . PHE A 1 79 ? -6.858 6.767 4.012 1.00 90.50 79 PHE A CA 1
ATOM 632 C C . PHE A 1 79 ? -6.896 7.807 2.885 1.00 90.50 79 PHE A C 1
ATOM 634 O O . PHE A 1 79 ? -6.315 7.587 1.824 1.00 90.50 79 PHE A O 1
ATOM 641 N N . VAL A 1 80 ? -7.524 8.965 3.114 1.00 92.81 80 VAL A N 1
ATOM 642 C CA . VAL A 1 80 ? -7.509 10.074 2.145 1.00 92.81 80 VAL A CA 1
ATOM 643 C C . VAL A 1 80 ? -6.085 10.596 1.940 1.00 92.81 80 VAL A C 1
ATOM 645 O O . VAL A 1 80 ? -5.681 10.807 0.800 1.00 92.81 80 VAL A O 1
ATOM 648 N N . LEU A 1 81 ? -5.302 10.745 3.013 1.00 95.44 81 LEU A N 1
ATOM 649 C CA . LEU A 1 81 ? -3.896 11.146 2.933 1.00 95.44 81 LEU A CA 1
ATOM 650 C C . LEU A 1 81 ? -3.069 10.150 2.107 1.00 95.44 81 LEU A C 1
ATOM 652 O O . LEU A 1 81 ? -2.340 10.566 1.210 1.00 95.44 81 LEU A O 1
ATOM 656 N N . PHE A 1 82 ? -3.224 8.849 2.358 1.00 94.00 82 PHE A N 1
ATOM 657 C CA . PHE A 1 82 ? -2.581 7.789 1.580 1.00 94.00 82 PHE A CA 1
ATOM 658 C C . PHE A 1 82 ? -2.903 7.903 0.083 1.00 94.00 82 PHE A C 1
ATOM 660 O O . PHE A 1 82 ? -1.991 7.862 -0.744 1.00 94.00 82 PHE A O 1
ATOM 667 N N . LEU A 1 83 ? -4.177 8.107 -0.275 1.00 92.12 83 LEU A N 1
ATOM 668 C CA . LEU A 1 83 ? -4.591 8.272 -1.671 1.00 92.12 83 LEU A CA 1
ATOM 669 C C . LEU A 1 83 ? -4.003 9.535 -2.310 1.00 92.12 83 LEU A C 1
ATOM 671 O O . LEU A 1 83 ? -3.514 9.474 -3.436 1.00 92.12 83 LEU A O 1
ATOM 675 N N . LEU A 1 84 ? -4.018 10.666 -1.601 1.00 95.19 84 LEU A N 1
ATOM 676 C CA . LEU A 1 84 ? -3.459 11.926 -2.098 1.00 95.19 84 LEU A CA 1
ATOM 677 C C . LEU A 1 84 ? -1.953 11.810 -2.363 1.00 95.19 84 LEU A C 1
ATOM 679 O O . LEU A 1 84 ? -1.493 12.208 -3.433 1.00 95.19 84 LEU A O 1
ATOM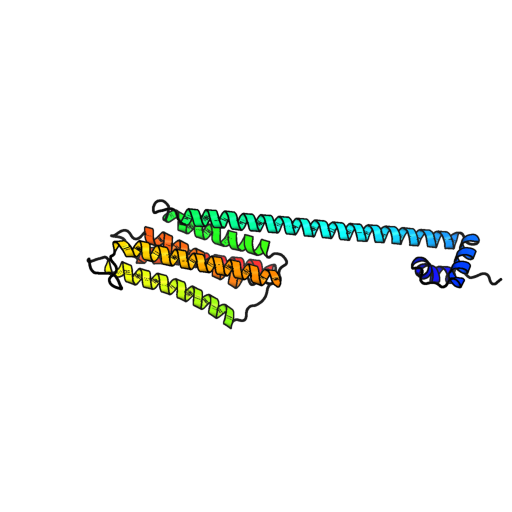 683 N N . LEU A 1 85 ? -1.199 11.228 -1.425 1.00 94.62 85 LEU A N 1
ATOM 684 C CA . LEU A 1 85 ? 0.236 10.985 -1.587 1.00 94.62 85 LEU A CA 1
ATOM 685 C C . LEU A 1 85 ? 0.515 10.013 -2.741 1.00 94.62 85 LEU A C 1
ATOM 687 O O . LEU A 1 85 ? 1.381 10.297 -3.566 1.00 94.62 85 LEU A O 1
ATOM 691 N N . SER A 1 86 ? -0.278 8.942 -2.862 1.00 91.19 86 SER A N 1
ATOM 692 C CA . SER A 1 86 ? -0.164 7.963 -3.953 1.00 91.19 86 SER A CA 1
ATOM 693 C C . SER A 1 86 ? -0.364 8.607 -5.325 1.00 91.19 86 SER A C 1
ATOM 695 O O . SER A 1 86 ? 0.446 8.408 -6.229 1.00 91.19 86 SER A O 1
ATOM 697 N N . VAL A 1 87 ? -1.406 9.429 -5.486 1.00 91.94 87 VAL A N 1
ATOM 698 C CA . VAL A 1 87 ? -1.674 10.149 -6.742 1.00 91.94 87 VAL A CA 1
ATOM 699 C C . VAL A 1 87 ? -0.566 11.155 -7.046 1.00 91.94 87 VAL A C 1
ATOM 701 O O . VAL A 1 87 ? -0.126 11.247 -8.194 1.00 91.94 87 VAL A O 1
ATOM 704 N N . LEU A 1 88 ? -0.089 11.889 -6.036 1.00 92.00 88 LEU A N 1
ATOM 705 C CA . LEU A 1 88 ? 0.991 12.860 -6.196 1.00 92.00 88 LEU A CA 1
ATOM 706 C C . LEU A 1 88 ? 2.295 12.182 -6.633 1.00 92.00 88 LEU A C 1
ATOM 708 O O . LEU A 1 88 ? 2.900 12.614 -7.614 1.00 92.00 88 LEU A O 1
ATOM 712 N N . GLN A 1 89 ? 2.707 11.106 -5.956 1.00 91.00 89 GLN A N 1
ATOM 713 C CA . GLN A 1 89 ? 3.916 10.360 -6.303 1.00 91.00 89 GLN A CA 1
ATOM 714 C C . GLN A 1 89 ? 3.800 9.711 -7.681 1.00 91.00 89 GLN A C 1
ATOM 716 O O . GLN A 1 89 ? 4.757 9.759 -8.455 1.00 91.00 89 GLN A O 1
ATOM 721 N N . PHE A 1 90 ? 2.650 9.115 -8.009 1.00 88.81 90 PHE A N 1
ATOM 722 C CA . PHE A 1 90 ? 2.444 8.503 -9.318 1.00 88.81 90 PHE A CA 1
ATOM 723 C C . PHE A 1 90 ? 2.519 9.557 -10.429 1.00 88.81 90 PHE A C 1
ATOM 725 O O . PHE A 1 90 ? 3.250 9.385 -11.399 1.00 88.81 90 PHE A O 1
ATOM 732 N N . SER A 1 91 ? 1.867 10.708 -10.237 1.00 88.31 91 SER A N 1
ATOM 733 C CA . SER A 1 91 ? 1.939 11.844 -11.167 1.00 88.31 91 SER A CA 1
ATOM 734 C C . SER A 1 91 ? 3.360 12.394 -11.308 1.00 88.31 91 SER A C 1
ATOM 736 O O . SER A 1 91 ? 3.767 12.779 -12.402 1.00 88.31 91 SER A O 1
ATOM 738 N N . PHE A 1 92 ? 4.123 12.434 -10.212 1.00 88.06 92 PHE A N 1
ATOM 739 C CA . PHE A 1 92 ? 5.523 12.850 -10.229 1.00 88.06 92 PHE A CA 1
ATOM 740 C C . PHE A 1 92 ? 6.400 11.851 -10.986 1.00 88.06 92 PHE A C 1
ATOM 742 O O . PHE A 1 92 ? 7.215 12.272 -11.801 1.00 88.06 92 PHE A O 1
ATOM 749 N N . ASN A 1 93 ? 6.173 10.548 -10.799 1.00 87.31 93 ASN A N 1
ATOM 750 C CA . ASN A 1 93 ? 6.849 9.512 -11.571 1.00 87.31 93 ASN A CA 1
ATOM 751 C C . ASN A 1 93 ? 6.553 9.656 -13.062 1.00 87.31 93 ASN A C 1
ATOM 753 O O . ASN A 1 93 ? 7.475 9.553 -13.852 1.00 87.31 93 ASN A O 1
ATOM 757 N N . LEU A 1 94 ? 5.324 9.982 -13.467 1.00 84.06 94 LEU A N 1
ATOM 758 C CA . LEU A 1 94 ? 4.986 10.188 -14.882 1.00 84.06 94 LEU A CA 1
ATOM 759 C C . LEU A 1 94 ? 5.660 11.411 -15.534 1.00 84.06 94 LEU A C 1
ATOM 761 O O . LEU A 1 94 ? 5.562 11.572 -16.751 1.00 84.06 94 LEU A O 1
ATOM 765 N N . ARG A 1 95 ? 6.349 12.277 -14.776 1.00 81.75 95 ARG A N 1
ATOM 766 C CA . ARG A 1 95 ? 7.122 13.379 -15.367 1.00 81.75 95 ARG A CA 1
ATOM 767 C C . ARG A 1 95 ? 8.328 12.839 -16.143 1.00 81.75 95 ARG A C 1
ATOM 769 O O . ARG A 1 95 ? 8.885 11.796 -15.817 1.00 81.75 95 ARG A O 1
ATOM 776 N N . GLY A 1 96 ? 8.689 13.557 -17.206 1.00 66.75 96 GLY A N 1
ATOM 777 C CA . GLY A 1 96 ? 9.743 13.156 -18.138 1.00 66.75 96 GLY A CA 1
ATOM 778 C C . GLY A 1 96 ? 11.169 13.271 -17.583 1.00 66.75 96 GLY A C 1
ATOM 779 O O . GLY A 1 96 ? 11.393 13.595 -16.418 1.00 66.75 96 GLY A O 1
ATOM 780 N N . TYR A 1 97 ? 12.125 13.054 -18.486 1.00 64.00 97 TYR A N 1
ATOM 781 C CA . TYR A 1 97 ? 13.570 12.887 -18.279 1.00 64.00 97 TYR A CA 1
ATOM 782 C C . TYR A 1 97 ? 14.234 13.781 -17.207 1.00 64.00 97 TYR A C 1
ATOM 784 O O . TYR A 1 97 ? 15.086 13.313 -16.467 1.00 64.00 97 TYR A O 1
ATOM 792 N N . ALA A 1 98 ? 13.840 15.047 -17.043 1.00 63.97 98 ALA A N 1
ATOM 793 C CA . ALA A 1 98 ? 14.556 16.005 -16.186 1.00 63.97 98 ALA A CA 1
ATOM 794 C C . ALA A 1 98 ? 14.646 15.644 -14.682 1.00 63.97 98 ALA A C 1
ATOM 796 O O . ALA A 1 98 ? 15.425 16.265 -13.961 1.00 63.97 98 ALA A O 1
ATOM 797 N N . PHE A 1 99 ? 13.871 14.670 -14.192 1.00 65.44 99 PHE A N 1
ATOM 798 C CA . PHE A 1 99 ? 13.792 14.337 -12.763 1.00 65.44 99 PHE A CA 1
ATOM 799 C C . PHE A 1 99 ? 14.197 12.892 -12.416 1.00 65.44 99 PHE A C 1
ATOM 801 O O . PHE A 1 99 ? 14.055 12.501 -11.262 1.00 65.44 99 PHE A O 1
ATOM 808 N N . PHE A 1 100 ? 14.731 12.089 -13.350 1.00 68.38 100 PHE A N 1
ATOM 809 C CA . PHE A 1 100 ? 14.931 10.644 -13.118 1.00 68.38 100 PHE A CA 1
ATOM 810 C C . PHE A 1 100 ? 15.796 10.316 -11.885 1.00 68.38 100 PHE A C 1
ATOM 812 O O . PHE A 1 100 ? 15.491 9.375 -11.159 1.00 68.38 100 PHE A O 1
ATOM 819 N N . SER A 1 101 ? 16.844 11.101 -11.603 1.00 71.00 101 SER A N 1
ATOM 820 C CA . SER A 1 101 ? 17.775 10.807 -10.500 1.00 71.00 101 SER A CA 1
ATOM 821 C C . SER A 1 101 ? 17.102 10.993 -9.137 1.00 71.00 101 SER A C 1
ATOM 823 O O . SER A 1 101 ? 17.281 10.188 -8.224 1.00 71.00 101 SER A O 1
ATOM 825 N N . SER A 1 102 ? 16.230 12.000 -9.015 1.00 80.62 102 SER A N 1
ATOM 826 C CA . SER A 1 102 ? 15.460 12.217 -7.792 1.00 80.62 102 SER A CA 1
ATOM 827 C C . SER A 1 102 ? 14.295 11.235 -7.636 1.00 80.62 102 SER A C 1
ATOM 829 O O . SER A 1 102 ? 13.834 11.046 -6.508 1.00 80.62 102 SER A O 1
ATOM 831 N N . LEU A 1 103 ? 13.840 10.561 -8.705 1.00 84.50 103 LEU A N 1
ATOM 832 C CA . LEU A 1 103 ? 12.752 9.576 -8.626 1.00 84.50 103 LEU A CA 1
ATOM 833 C C . LEU A 1 103 ? 13.120 8.363 -7.766 1.00 84.50 103 LEU A C 1
ATOM 835 O O . LEU A 1 103 ? 12.292 7.952 -6.958 1.00 84.50 103 LEU A O 1
ATOM 839 N N . TYR A 1 104 ? 14.344 7.836 -7.866 1.00 86.44 104 TYR A N 1
ATOM 840 C CA . TYR A 1 104 ? 14.759 6.668 -7.078 1.00 86.44 104 TYR A CA 1
ATOM 841 C C . TYR A 1 104 ? 14.637 6.901 -5.573 1.00 86.44 104 TYR A C 1
ATOM 843 O O . TYR A 1 104 ? 13.993 6.133 -4.855 1.00 86.44 104 TYR A O 1
ATOM 851 N N . LEU A 1 105 ? 15.232 8.001 -5.104 1.00 85.44 105 LEU A N 1
ATOM 852 C CA . LEU A 1 105 ? 15.209 8.370 -3.696 1.00 85.44 105 LEU A CA 1
ATOM 853 C C . LEU A 1 105 ? 13.785 8.699 -3.246 1.00 85.44 105 LEU A C 1
ATOM 855 O O . LEU A 1 105 ? 13.360 8.259 -2.183 1.00 85.44 105 LEU A O 1
ATOM 859 N N . THR A 1 106 ? 13.028 9.418 -4.081 1.00 89.94 106 THR A N 1
ATOM 860 C CA . THR A 1 106 ? 11.621 9.729 -3.805 1.00 89.94 106 THR A CA 1
ATOM 861 C C . THR A 1 106 ? 10.823 8.442 -3.598 1.00 89.94 106 THR A C 1
ATOM 863 O O . THR A 1 106 ? 10.156 8.292 -2.579 1.00 89.94 106 THR A O 1
ATOM 866 N N . ASN A 1 107 ? 10.939 7.471 -4.503 1.00 91.56 107 ASN A N 1
ATOM 867 C CA . ASN A 1 107 ? 10.211 6.208 -4.410 1.00 91.56 107 ASN A CA 1
ATOM 868 C C . ASN A 1 107 ? 10.567 5.412 -3.147 1.00 91.56 107 ASN A C 1
ATOM 870 O O . ASN A 1 107 ? 9.668 4.865 -2.508 1.00 91.56 107 ASN A O 1
ATOM 874 N N . CYS A 1 108 ? 11.840 5.415 -2.743 1.00 89.44 108 CYS A N 1
ATOM 875 C CA . CYS A 1 108 ? 12.271 4.774 -1.501 1.00 89.44 108 CYS A CA 1
ATOM 876 C C . CYS A 1 108 ? 11.762 5.507 -0.256 1.00 89.44 108 CYS A C 1
ATOM 878 O O . CYS A 1 108 ? 11.388 4.853 0.700 1.00 89.44 108 CYS A O 1
ATOM 880 N N . ILE A 1 109 ? 11.656 6.840 -0.265 1.00 92.19 109 ILE A N 1
ATOM 881 C CA . ILE A 1 109 ? 11.097 7.601 0.868 1.00 92.19 109 ILE A CA 1
ATOM 882 C C . ILE A 1 109 ? 9.597 7.328 1.043 1.00 92.19 109 ILE A C 1
ATOM 884 O O . ILE A 1 109 ? 9.109 7.203 2.166 1.00 92.19 109 ILE A O 1
ATOM 888 N N . PHE A 1 110 ? 8.844 7.240 -0.055 1.00 94.19 110 PHE A N 1
ATOM 889 C CA . PHE A 1 110 ? 7.399 7.008 0.012 1.00 94.19 110 PHE A CA 1
ATOM 890 C C . PHE A 1 110 ? 7.034 5.575 0.424 1.00 94.19 110 PHE A C 1
ATOM 892 O O . PHE A 1 110 ? 5.994 5.373 1.050 1.00 94.19 110 PHE A O 1
ATOM 899 N N . TYR A 1 111 ? 7.885 4.590 0.128 1.00 94.62 111 TYR A N 1
ATOM 900 C CA . TYR A 1 111 ? 7.659 3.187 0.483 1.00 94.62 111 TYR A CA 1
ATOM 901 C C . TYR A 1 111 ? 7.367 2.946 1.986 1.00 94.62 111 TYR A C 1
ATOM 903 O O . TYR A 1 111 ? 6.275 2.455 2.302 1.00 94.62 111 TYR A O 1
ATOM 911 N N . PRO A 1 112 ? 8.244 3.328 2.939 1.00 94.62 112 PRO A N 1
ATOM 912 C CA . PRO A 1 112 ? 7.990 3.142 4.363 1.00 94.62 112 PRO A CA 1
ATOM 913 C C . PRO A 1 112 ? 6.822 4.007 4.854 1.00 94.62 112 PRO A C 1
ATOM 915 O O . PRO A 1 112 ? 6.064 3.571 5.720 1.00 94.62 112 PRO A O 1
ATOM 918 N N . ILE A 1 113 ? 6.612 5.195 4.269 1.00 95.44 113 ILE A N 1
ATOM 919 C CA . ILE A 1 113 ? 5.464 6.059 4.588 1.00 95.44 113 ILE A CA 1
ATOM 920 C C . ILE A 1 113 ? 4.151 5.330 4.281 1.00 95.44 113 ILE A C 1
ATOM 922 O O . ILE A 1 113 ? 3.239 5.332 5.110 1.00 95.44 113 ILE A O 1
ATOM 926 N N . TYR A 1 114 ? 4.046 4.661 3.130 1.00 95.31 114 TYR A N 1
ATOM 927 C CA . TYR A 1 114 ? 2.849 3.900 2.778 1.00 95.31 114 TYR A CA 1
ATOM 928 C C . TYR A 1 114 ? 2.608 2.702 3.677 1.00 95.31 114 TYR A C 1
ATOM 930 O O . TYR A 1 114 ? 1.460 2.478 4.059 1.00 95.31 114 TYR A O 1
ATOM 938 N N . ILE A 1 115 ? 3.653 1.969 4.061 1.00 93.56 115 ILE A N 1
ATOM 939 C CA . ILE A 1 115 ? 3.512 0.866 5.018 1.00 93.56 115 ILE A CA 1
ATOM 940 C C . ILE A 1 115 ? 2.937 1.385 6.336 1.00 93.56 115 ILE A C 1
ATOM 942 O O . ILE A 1 115 ? 1.933 0.859 6.815 1.00 93.56 115 ILE A O 1
ATOM 946 N N . ILE A 1 116 ? 3.529 2.449 6.885 1.00 93.44 116 ILE A N 1
ATOM 947 C CA . ILE A 1 116 ? 3.093 3.056 8.147 1.00 93.44 116 ILE A CA 1
ATOM 948 C C . ILE A 1 116 ? 1.629 3.502 8.045 1.00 93.44 116 ILE A C 1
ATOM 950 O O . ILE A 1 116 ? 0.810 3.142 8.893 1.00 93.44 116 ILE A O 1
ATOM 954 N N . LEU A 1 117 ? 1.266 4.233 6.985 1.00 94.38 117 LEU A N 1
ATOM 955 C CA . LEU A 1 117 ? -0.107 4.696 6.769 1.00 94.38 117 LEU A CA 1
ATOM 956 C C . LEU A 1 117 ? -1.097 3.532 6.674 1.00 94.38 117 LEU A C 1
ATOM 958 O O . LEU A 1 117 ? -2.117 3.539 7.362 1.00 94.38 117 LEU A O 1
ATOM 962 N N . LEU A 1 118 ? -0.798 2.522 5.855 1.00 92.38 118 LEU A N 1
ATOM 963 C CA . LEU A 1 118 ? -1.674 1.368 5.662 1.00 92.38 118 LEU A CA 1
ATOM 964 C C . LEU A 1 118 ? -1.832 0.543 6.939 1.00 92.38 118 LEU A C 1
ATOM 966 O O . LEU A 1 118 ? -2.927 0.052 7.210 1.00 92.38 118 LEU A O 1
ATOM 970 N N . PHE A 1 119 ? -0.786 0.427 7.756 1.00 90.56 119 PHE A N 1
ATOM 971 C CA . PHE A 1 119 ? -0.867 -0.281 9.030 1.00 90.56 119 PHE A CA 1
ATOM 972 C C . PHE A 1 119 ? -1.672 0.497 10.072 1.00 90.56 119 PHE A C 1
ATOM 974 O O . PHE A 1 119 ? -2.472 -0.108 10.780 1.00 90.56 119 PHE A O 1
ATOM 981 N N . HIS A 1 120 ? -1.564 1.828 10.116 1.00 89.62 120 HIS A N 1
ATOM 982 C CA . HIS A 1 120 ? -2.446 2.647 10.955 1.00 89.62 120 HIS A CA 1
ATOM 983 C C . HIS A 1 120 ? -3.907 2.629 10.478 1.00 89.62 120 HIS A C 1
ATOM 985 O O . HIS A 1 120 ? -4.830 2.656 11.293 1.00 89.62 120 HIS A O 1
ATOM 991 N N . ILE A 1 121 ? -4.150 2.543 9.168 1.00 89.38 121 ILE A N 1
ATOM 992 C CA . ILE A 1 121 ? -5.503 2.362 8.617 1.00 89.38 121 ILE A CA 1
ATOM 993 C C . ILE A 1 121 ? -6.068 0.991 9.012 1.00 89.38 121 ILE A C 1
ATOM 995 O O . ILE A 1 121 ? -7.244 0.893 9.369 1.00 89.38 121 ILE A O 1
ATOM 999 N N . ALA A 1 122 ? -5.230 -0.047 8.986 1.00 88.12 122 ALA A N 1
ATOM 1000 C CA . ALA A 1 122 ? -5.563 -1.396 9.435 1.00 88.12 122 ALA A CA 1
ATOM 1001 C C . ALA A 1 122 ? -5.570 -1.546 10.969 1.00 88.12 122 ALA A C 1
ATOM 1003 O O . ALA A 1 122 ? -5.779 -2.646 11.473 1.00 88.12 122 ALA A O 1
ATOM 1004 N N . ASP A 1 123 ? -5.377 -0.469 11.737 1.00 85.38 123 ASP A N 1
ATOM 1005 C CA . ASP A 1 123 ? -5.336 -0.552 13.193 1.00 85.38 123 ASP A CA 1
ATOM 1006 C C . ASP A 1 123 ? -6.669 -1.072 13.769 1.00 85.38 123 ASP A C 1
ATOM 1008 O O . ASP A 1 123 ? -7.756 -0.528 13.531 1.00 85.38 123 ASP A O 1
ATOM 1012 N N . GLY A 1 124 ? -6.581 -2.150 14.549 1.00 79.50 124 GLY A N 1
ATOM 1013 C CA . GLY A 1 124 ? -7.726 -2.909 15.056 1.00 79.50 124 GLY A CA 1
ATOM 1014 C C . GLY A 1 124 ? -8.242 -4.009 14.121 1.00 79.50 124 GLY A C 1
ATOM 1015 O O . GLY A 1 124 ? -9.280 -4.602 14.420 1.00 79.50 124 GLY A O 1
ATOM 1016 N N . TRP A 1 125 ? -7.565 -4.277 13.001 1.00 86.69 125 TRP A N 1
ATOM 1017 C CA . TRP A 1 125 ? -7.762 -5.490 12.206 1.00 86.69 125 TRP A CA 1
ATOM 1018 C C . TRP A 1 125 ? -6.889 -6.608 12.780 1.00 86.69 125 TRP A C 1
ATOM 1020 O O . TRP A 1 125 ? -5.830 -6.363 13.357 1.00 86.69 125 TRP A O 1
ATOM 1030 N N . LYS A 1 126 ? -7.346 -7.850 12.651 1.00 85.00 126 LYS A N 1
ATOM 1031 C CA . LYS A 1 126 ? -6.626 -9.020 13.139 1.00 85.00 126 LYS A CA 1
ATOM 1032 C C . LYS A 1 126 ? -5.531 -9.396 12.148 1.00 85.00 126 LYS A C 1
ATOM 1034 O O . LYS A 1 126 ? -5.808 -9.599 10.967 1.00 85.00 126 LYS A O 1
ATOM 1039 N N . GLN A 1 127 ? -4.299 -9.530 12.627 1.00 83.94 127 GLN A N 1
ATOM 1040 C CA . GLN A 1 127 ? -3.240 -10.105 11.811 1.00 83.94 127 GLN A CA 1
ATOM 1041 C C . GLN A 1 127 ? -3.555 -11.582 11.546 1.00 83.94 127 GLN A C 1
ATOM 1043 O O . GLN A 1 127 ? -3.737 -12.369 12.477 1.00 83.94 127 GLN A O 1
ATOM 1048 N N . CYS A 1 128 ? -3.583 -11.962 10.276 1.00 83.50 128 CYS A N 1
ATOM 1049 C CA . CYS A 1 128 ? -3.783 -13.332 9.841 1.00 83.50 128 CYS A CA 1
ATOM 1050 C C . CYS A 1 128 ? -2.523 -13.871 9.179 1.00 83.50 128 CYS A C 1
ATOM 1052 O O . CYS A 1 128 ? -1.906 -13.238 8.315 1.00 83.50 128 CYS A O 1
ATOM 1054 N N . SER A 1 129 ? -2.144 -15.082 9.577 1.00 75.88 129 SER A N 1
ATOM 1055 C CA . SER A 1 129 ? -1.096 -15.819 8.891 1.00 75.88 129 SER A CA 1
ATOM 1056 C C . SER A 1 129 ? -1.632 -16.325 7.557 1.00 75.88 129 SER A C 1
ATOM 1058 O O . SER A 1 129 ? -2.720 -16.894 7.456 1.00 75.88 129 SER A O 1
ATOM 1060 N N . ILE A 1 130 ? -0.858 -16.103 6.504 1.00 73.12 130 ILE A N 1
ATOM 1061 C CA . ILE A 1 130 ? -1.103 -16.738 5.220 1.00 73.12 130 ILE A CA 1
ATOM 1062 C C . ILE A 1 130 ? -0.312 -18.042 5.214 1.00 73.12 130 ILE A C 1
ATOM 1064 O O . ILE A 1 130 ? 0.786 -18.131 5.757 1.00 73.12 130 ILE A O 1
ATOM 1068 N N . SER A 1 131 ? -0.878 -19.093 4.620 1.00 77.62 131 SER A N 1
ATOM 1069 C CA . SER A 1 131 ? -0.145 -20.348 4.455 1.00 77.62 131 SER A CA 1
ATOM 1070 C C . SER A 1 131 ? 1.138 -20.095 3.659 1.00 77.62 131 SER A C 1
ATOM 1072 O O . SER A 1 131 ? 1.060 -19.464 2.604 1.00 77.62 131 SER A O 1
ATOM 1074 N N . LEU A 1 132 ? 2.261 -20.681 4.076 1.00 78.31 132 LEU A N 1
ATOM 1075 C CA . LEU A 1 132 ? 3.565 -20.532 3.413 1.00 78.31 132 LEU A CA 1
ATOM 1076 C C . LEU A 1 132 ? 3.501 -20.747 1.885 1.00 78.31 132 LEU A C 1
ATOM 1078 O O . LEU A 1 132 ? 4.151 -20.041 1.124 1.00 78.31 132 LEU A O 1
ATOM 1082 N N . LYS A 1 133 ? 2.641 -21.667 1.418 1.00 79.75 133 LYS A N 1
ATOM 1083 C CA . LYS A 1 133 ? 2.391 -21.908 -0.017 1.00 79.75 133 LYS A CA 1
ATOM 1084 C C . LYS A 1 133 ? 1.869 -20.669 -0.758 1.00 79.75 133 LYS A C 1
ATOM 1086 O O . LYS A 1 133 ? 2.309 -20.390 -1.863 1.00 79.75 133 LYS A O 1
ATOM 1091 N N . LYS A 1 134 ? 0.928 -19.935 -0.161 1.00 80.50 134 LYS A N 1
ATOM 1092 C CA . LYS A 1 134 ? 0.337 -18.721 -0.745 1.00 80.50 134 LYS A CA 1
ATOM 1093 C C . LYS A 1 134 ? 1.315 -17.546 -0.700 1.00 80.50 134 LYS A C 1
ATOM 1095 O O . LYS A 1 134 ? 1.387 -16.813 -1.677 1.00 80.50 134 LYS A O 1
ATOM 1100 N N . GLU A 1 135 ? 2.089 -17.399 0.378 1.00 80.19 135 GLU A N 1
ATOM 1101 C CA . GLU A 1 135 ? 3.167 -16.398 0.431 1.00 80.19 135 GLU A CA 1
ATOM 1102 C C . GLU A 1 135 ? 4.199 -16.662 -0.671 1.00 80.19 135 GLU A C 1
ATOM 1104 O O . GLU A 1 135 ? 4.521 -15.757 -1.437 1.00 80.19 135 GLU A O 1
ATOM 1109 N N . GLY A 1 136 ? 4.628 -17.919 -0.832 1.00 82.19 136 GLY A N 1
ATOM 1110 C CA . GLY A 1 136 ? 5.550 -18.324 -1.893 1.00 82.19 136 GLY A CA 1
ATOM 1111 C C . GLY A 1 136 ? 5.045 -18.002 -3.303 1.00 82.19 136 GLY A C 1
ATOM 1112 O O . GLY A 1 136 ? 5.832 -17.569 -4.138 1.00 82.19 136 GLY A O 1
ATOM 1113 N N . ILE A 1 137 ? 3.739 -18.139 -3.565 1.00 87.25 137 ILE A N 1
ATOM 1114 C CA . ILE A 1 137 ? 3.143 -17.750 -4.854 1.00 87.25 137 ILE A CA 1
ATOM 1115 C C . ILE A 1 137 ? 3.270 -16.241 -5.088 1.00 87.25 137 ILE A C 1
ATOM 1117 O O . ILE A 1 137 ? 3.638 -15.837 -6.186 1.00 87.25 137 ILE A O 1
ATOM 1121 N N . ILE A 1 138 ? 2.998 -15.407 -4.081 1.00 86.81 138 ILE A N 1
ATOM 1122 C CA . ILE A 1 138 ? 3.088 -13.944 -4.222 1.00 86.81 138 ILE A CA 1
ATOM 1123 C C . ILE A 1 138 ? 4.536 -13.535 -4.510 1.00 86.81 138 ILE A C 1
ATOM 1125 O O . ILE A 1 138 ? 4.784 -12.838 -5.491 1.00 86.81 138 ILE A O 1
ATOM 1129 N N . PHE A 1 139 ? 5.498 -14.043 -3.732 1.00 87.12 139 PHE A N 1
ATOM 1130 C CA . PHE A 1 139 ? 6.923 -13.797 -3.981 1.00 87.12 139 PHE A CA 1
ATOM 1131 C C . PHE A 1 139 ? 7.367 -14.281 -5.364 1.00 87.12 139 PHE A C 1
ATOM 1133 O O . PHE A 1 139 ? 8.149 -13.607 -6.031 1.00 87.12 139 PHE A O 1
ATOM 1140 N N . PHE A 1 140 ? 6.862 -15.430 -5.819 1.00 90.00 140 PHE A N 1
ATOM 1141 C CA . PHE A 1 140 ? 7.169 -15.948 -7.149 1.00 90.00 140 PHE A CA 1
ATOM 1142 C C . PHE A 1 140 ? 6.624 -15.043 -8.259 1.00 90.00 140 PHE A C 1
ATOM 1144 O O . PHE A 1 140 ? 7.329 -14.791 -9.235 1.00 90.00 140 PHE A O 1
ATOM 1151 N N . VAL A 1 141 ? 5.398 -14.531 -8.116 1.00 90.25 141 VAL A N 1
ATOM 1152 C CA . VAL A 1 141 ? 4.794 -13.591 -9.075 1.00 90.25 141 VAL A CA 1
ATOM 1153 C C . VAL A 1 141 ? 5.593 -12.285 -9.133 1.00 90.25 141 VAL A C 1
ATOM 1155 O O . VAL A 1 141 ? 5.884 -11.800 -10.230 1.00 90.25 141 VAL A O 1
ATOM 1158 N N . GLU A 1 142 ? 6.019 -11.760 -7.983 1.00 87.31 142 GLU A N 1
ATOM 1159 C CA . GLU A 1 142 ? 6.869 -10.566 -7.911 1.00 87.31 142 GLU A CA 1
ATOM 1160 C C . GLU A 1 142 ? 8.231 -10.778 -8.561 1.00 87.31 142 GLU A C 1
ATOM 1162 O O . GLU A 1 142 ? 8.616 -10.036 -9.468 1.00 87.31 142 GLU A O 1
ATOM 1167 N N . GLY A 1 143 ? 8.932 -11.837 -8.150 1.00 88.06 143 GLY A N 1
ATOM 1168 C CA . GLY A 1 143 ? 10.238 -12.187 -8.695 1.00 88.06 143 GLY A CA 1
ATOM 1169 C C . GLY A 1 143 ? 10.180 -12.430 -10.201 1.00 88.06 143 GLY A C 1
ATOM 1170 O O . GLY A 1 143 ? 11.039 -11.945 -10.934 1.00 88.06 143 GLY A O 1
ATOM 1171 N N . SER A 1 144 ? 9.129 -13.097 -10.685 1.00 90.00 144 SER A N 1
ATOM 1172 C CA . SER A 1 144 ? 8.915 -13.327 -12.119 1.00 90.00 144 SER A CA 1
ATOM 1173 C C . SER A 1 144 ? 8.651 -12.028 -12.878 1.00 90.00 144 SER A C 1
ATOM 1175 O O . SER A 1 144 ? 9.173 -11.856 -13.976 1.00 90.00 144 SER A O 1
ATOM 1177 N N . SER A 1 145 ? 7.889 -11.093 -12.299 1.00 88.81 145 SER A N 1
ATOM 1178 C CA . SER A 1 145 ? 7.618 -9.782 -12.909 1.00 88.81 145 SER A CA 1
ATOM 1179 C C . SER A 1 145 ? 8.895 -8.947 -13.034 1.00 88.81 145 SER A C 1
ATOM 1181 O O . SER A 1 145 ? 9.170 -8.378 -14.091 1.00 88.81 145 SER A O 1
ATOM 1183 N N . PHE A 1 146 ? 9.705 -8.910 -11.973 1.00 86.06 146 PHE A N 1
ATOM 1184 C CA . PHE A 1 146 ? 10.983 -8.201 -11.967 1.00 86.06 146 PHE A CA 1
ATOM 1185 C C . PHE A 1 146 ? 11.998 -8.832 -12.931 1.00 86.06 146 PHE A C 1
ATOM 1187 O O . PHE A 1 146 ? 12.672 -8.122 -13.682 1.00 86.06 146 PHE A O 1
ATOM 1194 N N . LEU A 1 147 ? 12.074 -10.167 -12.955 1.00 89.31 147 LEU A N 1
ATOM 1195 C CA . LEU A 1 147 ? 12.946 -10.910 -13.861 1.00 89.31 147 LEU A CA 1
ATOM 1196 C C . LEU A 1 147 ? 12.527 -10.710 -15.319 1.00 89.31 147 LEU A C 1
ATOM 1198 O O . LEU A 1 147 ? 13.384 -10.459 -16.159 1.00 89.31 147 LEU A O 1
ATOM 1202 N N . TYR A 1 148 ? 11.225 -10.742 -15.613 1.00 90.56 148 TYR A N 1
ATOM 1203 C CA . TYR A 1 148 ? 10.691 -10.450 -16.943 1.00 90.56 148 TYR A CA 1
ATOM 1204 C C . TYR A 1 148 ? 11.124 -9.064 -17.430 1.00 90.56 148 TYR A C 1
ATOM 1206 O O . TYR A 1 148 ? 11.692 -8.957 -18.515 1.00 90.56 148 TYR A O 1
ATOM 1214 N N . ILE A 1 149 ? 10.923 -8.017 -16.619 1.00 87.38 149 ILE A N 1
ATOM 1215 C CA . ILE A 1 149 ? 11.333 -6.654 -16.987 1.00 87.38 149 ILE A CA 1
ATOM 1216 C C . ILE A 1 149 ? 12.848 -6.561 -17.169 1.00 87.38 149 ILE A C 1
ATOM 1218 O O . ILE A 1 149 ? 13.292 -6.002 -18.167 1.00 87.38 149 ILE A O 1
ATOM 1222 N N . SER A 1 150 ? 13.639 -7.148 -16.268 1.00 84.06 150 SER A N 1
ATOM 1223 C CA . SER A 1 150 ? 15.106 -7.129 -16.359 1.00 84.06 150 SER A CA 1
ATOM 1224 C C . SER A 1 150 ? 15.619 -7.832 -17.621 1.00 84.06 150 SER A C 1
ATOM 1226 O O . SER A 1 150 ? 16.474 -7.297 -18.324 1.00 84.06 150 SER A O 1
ATOM 1228 N N . VAL A 1 151 ? 15.074 -9.009 -17.950 1.00 84.75 151 VAL A N 1
ATOM 1229 C CA . VAL A 1 151 ? 15.434 -9.768 -19.159 1.00 84.75 151 VAL A CA 1
ATOM 1230 C C . VAL A 1 151 ? 15.010 -9.020 -20.415 1.00 84.75 151 VAL A C 1
ATOM 1232 O O . VAL A 1 151 ? 15.799 -8.906 -21.352 1.00 84.75 151 VAL A O 1
ATOM 1235 N N . LEU A 1 152 ? 13.788 -8.485 -20.441 1.00 82.75 152 LEU A N 1
ATOM 1236 C CA . LEU A 1 152 ? 13.284 -7.725 -21.578 1.00 82.75 152 LEU A CA 1
ATOM 1237 C C . LEU A 1 152 ? 14.151 -6.483 -21.822 1.00 82.75 152 LEU A C 1
ATOM 1239 O O . LEU A 1 152 ? 14.557 -6.233 -22.955 1.00 82.75 152 LEU A O 1
ATOM 1243 N N . PHE A 1 153 ? 14.530 -5.777 -20.758 1.00 78.75 153 PHE A N 1
ATOM 1244 C CA . PHE A 1 153 ? 15.442 -4.640 -20.828 1.00 78.75 153 PHE A CA 1
ATOM 1245 C C . PHE A 1 153 ? 16.815 -5.053 -21.379 1.00 78.75 153 PHE A C 1
ATOM 1247 O O . PHE A 1 153 ? 17.260 -4.489 -22.379 1.00 78.75 153 PHE A O 1
ATOM 1254 N N . CYS A 1 154 ? 17.448 -6.091 -20.815 1.00 76.69 154 CYS A N 1
ATOM 1255 C CA . CYS A 1 154 ? 18.691 -6.663 -21.345 1.00 76.69 154 CYS A CA 1
ATOM 1256 C C . CYS A 1 154 ? 18.573 -6.992 -22.839 1.00 76.69 154 CYS A C 1
ATOM 1258 O O . CYS A 1 154 ? 19.456 -6.656 -23.622 1.00 76.69 154 CYS A O 1
ATOM 1260 N N . SER A 1 155 ? 17.484 -7.641 -23.256 1.00 75.88 155 SER A N 1
ATOM 1261 C CA . SER A 1 155 ? 17.301 -8.105 -24.637 1.00 75.88 155 SER A CA 1
ATOM 1262 C C . SER A 1 155 ? 17.154 -6.966 -25.646 1.00 75.88 155 SER A C 1
ATOM 1264 O O . SER A 1 155 ? 17.581 -7.100 -26.793 1.00 75.88 155 SER A O 1
ATOM 1266 N N . LEU A 1 156 ? 16.567 -5.847 -25.219 1.00 73.38 156 LEU A N 1
ATOM 1267 C CA . LEU A 1 156 ? 16.355 -4.680 -26.060 1.00 73.38 156 LEU A CA 1
ATOM 1268 C C . LEU A 1 156 ? 17.631 -3.8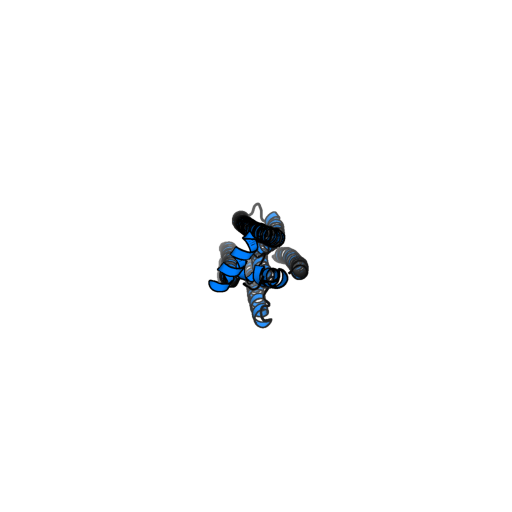30 -26.141 1.00 73.38 156 LEU A C 1
ATOM 1270 O O . LEU A 1 156 ? 18.017 -3.410 -27.226 1.00 73.38 156 LEU A O 1
ATOM 1274 N N . PHE A 1 157 ? 18.346 -3.635 -25.033 1.00 68.75 157 PHE A N 1
ATOM 1275 C CA . PHE A 1 157 ? 19.454 -2.676 -24.989 1.00 68.75 157 PHE A CA 1
ATOM 1276 C C . PHE A 1 157 ? 20.857 -3.296 -25.132 1.00 68.75 157 PHE A C 1
ATOM 1278 O O . PHE A 1 157 ? 21.799 -2.574 -25.439 1.00 68.75 157 PHE A O 1
ATOM 1285 N N . SER A 1 158 ? 21.020 -4.623 -25.019 1.00 63.78 158 SER A N 1
ATOM 1286 C CA . SER A 1 158 ? 22.320 -5.304 -25.232 1.00 63.78 158 SER A CA 1
ATOM 1287 C C . SER A 1 158 ? 22.825 -5.296 -26.681 1.00 63.78 158 SER A C 1
ATOM 1289 O O . SER A 1 158 ? 23.995 -5.581 -26.912 1.00 63.78 158 SER A O 1
ATOM 1291 N N . LYS A 1 159 ? 21.972 -4.964 -27.660 1.00 55.09 159 LYS A N 1
ATOM 1292 C CA . LYS A 1 159 ? 22.319 -4.902 -29.095 1.00 55.09 159 LYS A CA 1
ATOM 1293 C C . LYS A 1 159 ? 22.489 -3.481 -29.644 1.00 55.09 159 LYS A C 1
ATOM 1295 O O . LYS A 1 159 ? 22.700 -3.310 -30.840 1.00 55.09 159 LYS A O 1
ATOM 1300 N N . SER A 1 160 ? 22.413 -2.461 -28.790 1.00 53.84 160 SER A N 1
ATOM 1301 C CA . SER A 1 160 ? 22.410 -1.055 -29.220 1.00 53.84 160 SER A CA 1
ATOM 1302 C C . SER A 1 160 ? 23.745 -0.551 -29.802 1.00 53.84 160 SER A C 1
ATOM 1304 O O . SER A 1 160 ? 23.798 0.589 -30.254 1.00 53.84 160 SER A O 1
ATOM 1306 N N . GLU A 1 161 ? 24.809 -1.362 -29.835 1.00 51.31 161 GLU A N 1
ATOM 1307 C CA . GLU A 1 161 ? 26.097 -0.977 -30.441 1.00 51.31 161 GLU A CA 1
ATOM 1308 C C . GLU A 1 161 ? 26.138 -1.088 -31.975 1.00 51.31 161 GLU A C 1
ATOM 1310 O O . GLU A 1 161 ? 27.097 -0.634 -32.595 1.00 51.31 161 GLU A O 1
ATOM 1315 N N . GLY A 1 162 ? 25.104 -1.621 -32.631 1.00 50.59 162 GLY A N 1
ATOM 1316 C CA . GLY A 1 162 ? 25.115 -1.693 -34.089 1.00 50.59 162 GLY A CA 1
ATOM 1317 C C . GLY A 1 162 ? 23.752 -1.951 -34.685 1.00 50.59 162 GLY A C 1
ATOM 1318 O O . GLY A 1 162 ? 23.443 -3.108 -34.908 1.00 50.59 162 GLY A O 1
ATOM 1319 N N . GLY A 1 163 ? 22.986 -0.876 -34.924 1.00 51.12 163 GLY A N 1
ATOM 1320 C CA . GLY A 1 163 ? 22.006 -0.656 -36.011 1.00 51.12 163 GLY A CA 1
ATOM 1321 C C . GLY A 1 163 ? 20.943 -1.709 -36.363 1.00 51.12 163 GLY A C 1
ATOM 1322 O O . GLY A 1 163 ? 20.068 -1.422 -37.177 1.00 51.12 163 GLY A O 1
ATOM 1323 N N . ASP A 1 164 ? 20.983 -2.892 -35.775 1.00 49.09 164 ASP A N 1
ATOM 1324 C CA . ASP A 1 164 ? 20.185 -4.039 -36.146 1.00 49.09 164 ASP A CA 1
ATOM 1325 C C . ASP A 1 164 ? 18.949 -4.114 -35.266 1.00 49.09 164 ASP A C 1
ATOM 1327 O O . ASP A 1 164 ? 18.944 -3.740 -34.089 1.00 49.09 164 ASP A O 1
ATOM 1331 N N . MET A 1 165 ? 17.877 -4.612 -35.877 1.00 49.62 165 MET A N 1
ATOM 1332 C CA . MET A 1 165 ? 16.589 -4.827 -35.238 1.00 49.62 165 MET A CA 1
ATOM 1333 C C . MET A 1 165 ? 16.746 -5.401 -33.825 1.00 49.62 165 MET A C 1
ATOM 1335 O O . MET A 1 165 ? 17.383 -6.442 -33.620 1.00 49.62 165 MET A O 1
ATOM 1339 N N . LEU A 1 166 ? 16.110 -4.746 -32.853 1.00 57.44 166 LEU A N 1
ATOM 1340 C CA . LEU A 1 166 ? 16.047 -5.271 -31.500 1.00 57.44 166 LEU A CA 1
ATOM 1341 C C . LEU A 1 166 ? 15.227 -6.564 -31.492 1.00 57.44 166 LEU A C 1
ATOM 1343 O O . LEU A 1 166 ? 14.546 -6.912 -32.463 1.00 57.44 166 LEU A O 1
ATOM 1347 N N . PHE A 1 167 ? 15.300 -7.289 -30.377 1.00 54.69 167 PHE A N 1
ATOM 1348 C CA . PHE A 1 167 ? 14.470 -8.460 -30.100 1.00 54.69 167 PHE A CA 1
ATOM 1349 C C . PHE A 1 167 ? 13.033 -8.277 -30.649 1.00 54.69 167 PHE A C 1
ATOM 1351 O O . PHE A 1 167 ? 12.394 -7.260 -30.382 1.00 54.69 167 PHE A O 1
ATOM 1358 N N . TRP A 1 168 ? 12.561 -9.237 -31.464 1.00 62.34 168 TRP A N 1
ATOM 1359 C CA . TRP A 1 168 ? 11.278 -9.219 -32.205 1.00 62.34 168 TRP A CA 1
ATOM 1360 C C . TRP A 1 168 ? 11.137 -8.258 -33.407 1.00 62.34 168 TRP A C 1
ATOM 1362 O O . TRP A 1 168 ? 10.022 -8.003 -33.859 1.00 62.34 168 TRP A O 1
ATOM 1372 N N . GLY A 1 169 ? 12.224 -7.744 -33.985 1.00 65.00 169 GLY A N 1
ATOM 1373 C CA . GLY A 1 169 ? 12.111 -6.892 -35.179 1.00 65.00 169 GLY A CA 1
ATOM 1374 C C . GLY A 1 169 ? 11.680 -5.454 -34.865 1.00 65.00 169 GLY A C 1
ATOM 1375 O O . GLY A 1 169 ? 11.298 -4.704 -35.763 1.00 65.00 169 GLY A O 1
ATOM 1376 N N . MET A 1 170 ? 11.688 -5.068 -33.585 1.00 70.06 170 MET A N 1
ATOM 1377 C CA . MET A 1 170 ? 11.271 -3.741 -33.141 1.00 70.06 170 MET A CA 1
ATOM 1378 C C . MET A 1 170 ? 12.395 -2.722 -33.374 1.00 70.06 170 MET A C 1
ATOM 1380 O O . MET A 1 170 ? 13.559 -2.986 -33.079 1.00 70.06 170 MET A O 1
ATOM 1384 N N . ALA A 1 171 ? 12.049 -1.539 -33.887 1.00 68.19 171 ALA A N 1
ATOM 1385 C CA . ALA A 1 171 ? 12.994 -0.431 -34.028 1.00 68.19 171 ALA A CA 1
ATOM 1386 C C . ALA A 1 171 ? 13.425 0.114 -32.652 1.00 68.19 171 ALA A C 1
ATOM 1388 O O . ALA A 1 171 ? 12.588 0.239 -31.752 1.00 68.19 171 ALA A O 1
ATOM 1389 N N . ALA A 1 172 ? 14.700 0.498 -32.518 1.00 68.00 172 ALA A N 1
ATOM 1390 C CA . ALA A 1 172 ? 15.299 0.996 -31.270 1.00 68.00 172 ALA A CA 1
ATOM 1391 C C . ALA A 1 172 ? 14.509 2.160 -30.662 1.00 68.00 172 ALA A C 1
ATOM 1393 O O . ALA A 1 172 ? 14.215 2.181 -29.470 1.00 68.00 172 ALA A O 1
ATOM 1394 N N . GLU A 1 173 ? 14.061 3.071 -31.522 1.00 69.44 173 GLU A N 1
ATOM 1395 C CA . GLU A 1 173 ? 13.293 4.263 -31.160 1.00 69.44 173 GLU A CA 1
ATOM 1396 C C . GLU A 1 173 ? 11.962 3.944 -30.460 1.00 69.44 173 GLU A C 1
ATOM 1398 O O . GLU A 1 173 ? 11.468 4.732 -29.657 1.00 69.44 173 GLU A O 1
ATOM 1403 N N . ARG A 1 174 ? 11.359 2.781 -30.743 1.00 76.25 174 ARG A N 1
ATOM 1404 C CA . ARG A 1 174 ? 10.076 2.369 -30.147 1.00 76.25 174 ARG A CA 1
ATOM 1405 C C . ARG A 1 174 ? 10.246 1.550 -28.871 1.00 76.25 174 ARG A C 1
ATOM 1407 O O . ARG A 1 174 ? 9.288 1.427 -28.107 1.00 76.25 174 ARG A O 1
ATOM 1414 N N . ALA A 1 175 ? 11.436 1.008 -28.631 1.00 78.88 175 ALA A N 1
ATOM 1415 C CA . ALA A 1 175 ? 11.692 0.077 -27.539 1.00 78.88 175 ALA A CA 1
ATOM 1416 C C . ALA A 1 175 ? 11.535 0.730 -26.159 1.00 78.88 175 ALA A C 1
ATOM 1418 O O . ALA A 1 175 ? 10.884 0.156 -25.288 1.00 78.88 175 ALA A O 1
ATOM 1419 N N . GLY A 1 176 ? 12.027 1.963 -25.981 1.00 79.94 176 GLY A N 1
ATOM 1420 C CA . GLY A 1 176 ? 11.878 2.707 -24.724 1.00 79.94 176 GLY A CA 1
ATOM 1421 C C . GLY A 1 176 ? 10.411 2.936 -24.340 1.00 79.94 176 GLY A C 1
ATOM 1422 O O . GLY A 1 176 ? 9.987 2.575 -23.245 1.00 79.94 176 GLY A O 1
ATOM 1423 N N . GLY A 1 177 ? 9.598 3.445 -25.273 1.00 84.69 177 GLY A N 1
ATOM 1424 C CA . GLY A 1 177 ? 8.167 3.670 -25.038 1.00 84.69 177 GLY A CA 1
ATOM 1425 C C . GLY A 1 177 ? 7.357 2.377 -24.873 1.00 84.69 177 GLY A C 1
ATOM 1426 O O . GLY A 1 177 ? 6.359 2.360 -24.151 1.00 84.69 177 GLY A O 1
ATOM 1427 N N . PHE A 1 178 ? 7.772 1.283 -25.518 1.00 86.69 178 PHE A N 1
ATOM 1428 C CA . PHE A 1 178 ? 7.185 -0.040 -25.297 1.00 86.69 178 PHE A CA 1
ATOM 1429 C C . PHE A 1 178 ? 7.457 -0.536 -23.870 1.00 86.69 178 PHE A C 1
ATOM 1431 O O . PHE A 1 178 ? 6.516 -0.912 -23.170 1.00 86.69 178 PHE A O 1
ATOM 1438 N N . MET A 1 179 ? 8.712 -0.462 -23.417 1.00 85.38 179 MET A N 1
ATOM 1439 C CA . MET A 1 179 ? 9.116 -0.836 -22.059 1.00 85.38 179 MET A CA 1
ATOM 1440 C C . MET A 1 179 ? 8.403 -0.012 -20.998 1.00 85.38 179 MET A C 1
ATOM 1442 O O . MET A 1 179 ? 7.833 -0.564 -20.058 1.00 85.38 179 MET A O 1
ATOM 1446 N N . GLU A 1 180 ? 8.383 1.307 -21.174 1.00 88.75 180 GLU A N 1
ATOM 1447 C CA . GLU A 1 180 ? 7.743 2.215 -20.233 1.00 88.75 180 GLU A CA 1
ATOM 1448 C C . GLU A 1 180 ? 6.268 1.846 -20.015 1.00 88.75 180 GLU A C 1
ATOM 1450 O O . GLU A 1 180 ? 5.812 1.738 -18.875 1.00 88.75 180 GLU A O 1
ATOM 1455 N N . LYS A 1 181 ? 5.530 1.571 -21.098 1.00 91.12 181 LYS A N 1
ATOM 1456 C CA . LYS A 1 181 ? 4.121 1.158 -21.021 1.00 91.12 181 LYS A CA 1
ATOM 1457 C C . LYS A 1 181 ? 3.942 -0.155 -20.266 1.00 91.12 181 LYS A C 1
ATOM 1459 O O . LYS A 1 181 ? 3.038 -0.241 -19.440 1.00 91.12 181 LYS A O 1
ATOM 1464 N N . GLN A 1 182 ? 4.785 -1.156 -20.522 1.00 92.88 182 GLN A N 1
ATOM 1465 C CA . GLN A 1 182 ? 4.730 -2.441 -19.812 1.00 92.88 182 GLN A CA 1
ATOM 1466 C C . GLN A 1 182 ? 4.939 -2.249 -18.304 1.00 92.88 182 GLN A C 1
ATOM 1468 O O . GLN A 1 182 ? 4.170 -2.778 -17.502 1.00 92.88 182 GLN A O 1
ATOM 1473 N N . ILE A 1 183 ? 5.928 -1.436 -17.918 1.00 92.19 183 ILE A N 1
ATOM 1474 C CA . ILE A 1 183 ? 6.220 -1.142 -16.511 1.00 92.19 183 ILE A CA 1
ATOM 1475 C C . ILE A 1 183 ? 5.055 -0.398 -15.845 1.00 92.19 183 ILE A C 1
ATOM 1477 O O . ILE A 1 183 ? 4.638 -0.782 -14.753 1.00 92.19 183 ILE A O 1
ATOM 1481 N N . ILE A 1 184 ? 4.490 0.626 -16.498 1.00 92.19 184 ILE A N 1
ATOM 1482 C CA . ILE A 1 184 ? 3.336 1.376 -15.970 1.00 92.19 184 ILE A CA 1
ATOM 1483 C C . ILE A 1 184 ? 2.122 0.456 -15.786 1.00 92.19 184 ILE A C 1
ATOM 1485 O O . ILE A 1 184 ? 1.457 0.524 -14.752 1.00 92.19 184 ILE A O 1
ATOM 1489 N N . ILE A 1 185 ? 1.839 -0.417 -16.760 1.00 94.00 185 ILE A N 1
ATOM 1490 C CA . ILE A 1 185 ? 0.728 -1.375 -16.680 1.00 94.00 185 ILE A CA 1
ATOM 1491 C C . ILE A 1 185 ? 0.933 -2.326 -15.500 1.00 94.00 185 ILE A C 1
ATOM 1493 O O . ILE A 1 185 ? 0.024 -2.481 -14.687 1.00 94.00 185 ILE A O 1
ATOM 1497 N N . LEU A 1 186 ? 2.123 -2.921 -15.365 1.00 94.62 186 LEU A N 1
ATOM 1498 C CA . LEU A 1 186 ? 2.439 -3.810 -14.246 1.00 94.62 186 LEU A CA 1
ATOM 1499 C C . LEU A 1 186 ? 2.303 -3.088 -12.902 1.00 94.62 186 LEU A C 1
ATOM 1501 O O . LEU A 1 186 ? 1.629 -3.601 -12.013 1.00 94.62 186 LEU A O 1
ATOM 1505 N N . ALA A 1 187 ? 2.853 -1.879 -12.760 1.00 93.56 187 ALA A N 1
ATOM 1506 C CA . ALA A 1 187 ? 2.718 -1.090 -11.535 1.00 93.56 187 ALA A CA 1
ATOM 1507 C C . ALA A 1 187 ? 1.239 -0.815 -11.197 1.00 93.56 187 ALA A C 1
ATOM 1509 O O . ALA A 1 187 ? 0.827 -0.949 -10.044 1.00 93.56 187 ALA A O 1
ATOM 1510 N N . GLY A 1 188 ? 0.417 -0.509 -12.207 1.00 92.81 188 GLY A N 1
ATOM 1511 C CA . GLY A 1 188 ? -1.032 -0.371 -12.058 1.00 92.81 188 GLY A CA 1
ATOM 1512 C C . GLY A 1 188 ? -1.720 -1.660 -11.595 1.00 92.81 188 GLY A C 1
ATOM 1513 O O . GLY A 1 188 ? -2.597 -1.604 -10.734 1.00 92.81 188 GLY A O 1
ATOM 1514 N N . VAL A 1 189 ? -1.299 -2.823 -12.102 1.00 93.94 189 VAL A N 1
ATOM 1515 C CA . VAL A 1 189 ? -1.801 -4.138 -11.663 1.00 93.94 189 VAL A CA 1
ATOM 1516 C C . VAL A 1 189 ? -1.471 -4.391 -10.191 1.00 93.94 189 VAL A C 1
ATOM 1518 O O . VAL A 1 189 ? -2.357 -4.812 -9.450 1.00 93.94 189 VAL A O 1
ATOM 1521 N N . TYR A 1 190 ? -0.252 -4.084 -9.737 1.00 93.94 190 TYR A N 1
ATOM 1522 C CA . TYR A 1 190 ? 0.125 -4.215 -8.324 1.00 93.94 190 TYR A CA 1
ATOM 1523 C C . TYR A 1 190 ? -0.692 -3.288 -7.412 1.00 93.94 190 TYR A C 1
ATOM 1525 O O . TYR A 1 190 ? -1.199 -3.728 -6.378 1.00 93.94 190 TYR A O 1
ATOM 1533 N N . LEU A 1 191 ? -0.895 -2.027 -7.808 1.00 92.94 191 LEU A N 1
ATOM 1534 C CA . LEU A 1 191 ? -1.738 -1.085 -7.061 1.00 92.94 191 LEU A CA 1
ATOM 1535 C C . LEU A 1 191 ? -3.205 -1.536 -7.011 1.00 92.94 191 LEU A C 1
ATOM 1537 O O . LEU A 1 191 ? -3.850 -1.443 -5.964 1.00 92.94 191 LEU A O 1
ATOM 1541 N N . LEU A 1 192 ? -3.735 -2.064 -8.118 1.00 93.19 192 LEU A N 1
ATOM 1542 C CA . LEU A 1 192 ? -5.085 -2.621 -8.166 1.00 93.19 192 LEU A CA 1
ATOM 1543 C C . LEU A 1 192 ? -5.207 -3.871 -7.284 1.00 93.19 192 LEU A C 1
ATOM 1545 O O . LEU A 1 192 ? -6.190 -4.009 -6.558 1.00 93.19 192 LEU A O 1
ATOM 1549 N N . ALA A 1 193 ? -4.207 -4.754 -7.300 1.00 92.75 193 ALA A N 1
ATOM 1550 C CA . ALA A 1 193 ? -4.154 -5.926 -6.433 1.00 92.75 193 ALA A CA 1
ATOM 1551 C C . ALA A 1 193 ? -4.137 -5.523 -4.951 1.00 92.75 193 ALA A C 1
ATOM 1553 O O . ALA A 1 193 ? -4.876 -6.104 -4.156 1.00 92.75 193 ALA A O 1
ATOM 1554 N N . LEU A 1 194 ? -3.375 -4.485 -4.590 1.00 92.44 194 LEU A N 1
ATOM 1555 C CA . LEU A 1 194 ? -3.357 -3.921 -3.240 1.00 92.44 194 LEU A CA 1
ATOM 1556 C C . LEU A 1 194 ? -4.735 -3.372 -2.840 1.00 92.44 194 LEU A C 1
ATOM 1558 O O . LEU A 1 194 ? -5.222 -3.661 -1.746 1.00 92.44 194 LEU A O 1
ATOM 1562 N N . LEU A 1 195 ? -5.402 -2.634 -3.732 1.00 91.50 195 LEU A N 1
ATOM 1563 C CA . LEU A 1 195 ? -6.754 -2.123 -3.497 1.00 91.50 195 LEU A CA 1
ATOM 1564 C C . LEU A 1 195 ? -7.756 -3.267 -3.272 1.00 91.50 195 LEU A C 1
ATOM 1566 O O . LEU A 1 195 ? -8.479 -3.266 -2.276 1.00 91.50 195 LEU A O 1
ATOM 1570 N N . ILE A 1 196 ? -7.784 -4.259 -4.168 1.00 91.56 196 ILE A N 1
ATOM 1571 C CA . ILE A 1 196 ? -8.666 -5.433 -4.060 1.00 91.56 196 ILE A CA 1
ATOM 1572 C C . ILE A 1 196 ? -8.381 -6.196 -2.764 1.00 91.56 196 ILE A C 1
ATOM 1574 O O . ILE A 1 196 ? -9.311 -6.593 -2.058 1.00 91.56 196 ILE A O 1
ATOM 1578 N N . TYR A 1 197 ? -7.107 -6.364 -2.415 1.00 90.81 197 TYR A N 1
ATOM 1579 C CA . TYR A 1 197 ? -6.704 -6.989 -1.166 1.00 90.81 197 TYR A CA 1
ATOM 1580 C C . TYR A 1 197 ? -7.302 -6.251 0.037 1.00 90.81 197 TYR A C 1
ATOM 1582 O O . TYR A 1 197 ? -8.030 -6.859 0.813 1.00 90.81 197 TYR A O 1
ATOM 1590 N N . PHE A 1 198 ? -7.126 -4.933 0.151 1.00 89.00 198 PHE A N 1
ATOM 1591 C CA . PHE A 1 198 ? -7.730 -4.170 1.248 1.00 89.00 198 PHE A CA 1
ATOM 1592 C C . PHE A 1 198 ? -9.262 -4.225 1.256 1.00 89.00 198 PHE A C 1
ATOM 1594 O O . PHE A 1 198 ? -9.858 -4.298 2.329 1.00 89.00 198 PHE A O 1
ATOM 1601 N N . LEU A 1 199 ? -9.919 -4.217 0.092 1.00 88.44 199 LEU A N 1
ATOM 1602 C CA . LEU A 1 199 ? -11.381 -4.313 0.002 1.00 88.44 199 LEU A CA 1
ATOM 1603 C C . LEU A 1 199 ? -11.909 -5.668 0.489 1.00 88.44 199 LEU A C 1
ATOM 1605 O O . LEU A 1 199 ? -12.879 -5.705 1.244 1.00 88.44 199 LEU A O 1
ATOM 1609 N N . THR A 1 200 ? -11.263 -6.766 0.092 1.00 87.94 200 THR A N 1
ATOM 1610 C CA . THR A 1 200 ? -11.645 -8.125 0.515 1.00 87.94 200 THR A CA 1
ATOM 1611 C C . THR A 1 200 ? -11.403 -8.325 2.008 1.00 87.94 200 THR A C 1
ATOM 1613 O O . THR A 1 200 ? -12.288 -8.759 2.744 1.00 87.94 200 THR A O 1
ATOM 1616 N N . GLN A 1 201 ? -10.232 -7.909 2.478 1.00 86.88 201 GLN A N 1
ATOM 1617 C CA . GLN A 1 201 ? -9.814 -8.005 3.870 1.00 86.88 201 GLN A CA 1
ATOM 1618 C C . GLN A 1 201 ? -10.640 -7.126 4.820 1.00 86.88 201 GLN A C 1
ATOM 1620 O O . GLN A 1 201 ? -10.934 -7.519 5.951 1.00 86.88 201 GLN A O 1
ATOM 1625 N N . ARG A 1 202 ? -11.134 -5.978 4.341 1.00 84.56 202 ARG A N 1
ATOM 1626 C CA . ARG A 1 202 ? -12.031 -5.097 5.103 1.00 84.56 202 ARG A CA 1
ATOM 1627 C C . ARG A 1 202 ? -13.315 -5.789 5.560 1.00 84.56 202 ARG A C 1
ATOM 1629 O O . ARG A 1 202 ? -13.845 -5.414 6.606 1.00 84.56 202 ARG A O 1
ATOM 1636 N N . MET A 1 203 ? -13.821 -6.763 4.800 1.00 81.69 203 MET A N 1
ATOM 1637 C CA . MET A 1 203 ? -15.024 -7.516 5.174 1.00 81.69 203 MET A CA 1
ATOM 1638 C C . MET A 1 203 ? -14.776 -8.405 6.397 1.00 81.69 203 MET A C 1
ATOM 1640 O O . MET A 1 203 ? -15.626 -8.466 7.281 1.00 81.69 203 MET A O 1
ATOM 1644 N N . GLY A 1 204 ? -13.602 -9.041 6.467 1.00 80.81 204 GLY A N 1
ATOM 1645 C CA . GLY A 1 204 ? -13.190 -9.881 7.596 1.00 80.81 204 GLY A CA 1
ATOM 1646 C C . GLY A 1 204 ? -12.526 -9.116 8.745 1.00 80.81 204 GLY A C 1
ATOM 1647 O O . GLY A 1 204 ? -12.407 -9.657 9.838 1.00 80.81 204 GLY A O 1
ATOM 1648 N N . ARG A 1 205 ? -12.112 -7.858 8.519 1.00 84.56 205 ARG A N 1
ATOM 1649 C CA . ARG A 1 205 ? -11.174 -7.116 9.386 1.00 84.56 205 ARG A CA 1
ATOM 1650 C C . ARG A 1 205 ? -9.917 -7.927 9.688 1.00 84.56 205 ARG A C 1
ATOM 1652 O O . ARG A 1 205 ? -9.438 -7.943 10.820 1.00 84.56 205 ARG A O 1
ATOM 1659 N N . GLU A 1 206 ? -9.400 -8.597 8.674 1.00 87.75 206 GLU A N 1
ATOM 1660 C CA . GLU A 1 206 ? -8.165 -9.368 8.745 1.00 87.75 206 GLU A CA 1
ATOM 1661 C C . GLU A 1 206 ? -7.119 -8.709 7.855 1.00 87.75 206 GLU A C 1
ATOM 1663 O O . GLU A 1 206 ? -7.475 -8.023 6.911 1.00 87.75 206 GLU A O 1
ATOM 1668 N N . TYR A 1 207 ? -5.831 -8.858 8.137 1.00 87.38 207 TYR A N 1
ATOM 1669 C CA . TYR A 1 207 ? -4.781 -8.431 7.212 1.00 87.38 207 TYR A CA 1
ATOM 1670 C C . TYR A 1 207 ? -3.492 -9.207 7.441 1.00 87.38 207 TYR A C 1
ATOM 1672 O O . TYR A 1 207 ? -3.309 -9.876 8.450 1.00 87.38 207 TYR A O 1
ATOM 1680 N N . ASN A 1 208 ? -2.594 -9.128 6.475 1.00 88.56 208 ASN A N 1
ATOM 1681 C CA . ASN A 1 208 ? -1.269 -9.719 6.513 1.00 88.56 208 ASN A CA 1
ATOM 1682 C C . ASN A 1 208 ? -0.246 -8.680 6.045 1.00 88.56 208 ASN A C 1
ATOM 1684 O O . ASN A 1 208 ? -0.365 -8.129 4.945 1.00 88.56 208 ASN A O 1
ATOM 1688 N N . HIS A 1 209 ? 0.751 -8.425 6.895 1.00 87.38 209 HIS A N 1
ATOM 1689 C CA . HIS A 1 209 ? 1.807 -7.431 6.653 1.00 87.38 209 HIS A CA 1
ATOM 1690 C C . HIS A 1 209 ? 2.647 -7.775 5.435 1.00 87.38 209 HIS A C 1
ATOM 1692 O O . HIS A 1 209 ? 2.939 -6.895 4.632 1.00 87.38 209 HIS A O 1
ATOM 1698 N N . THR A 1 210 ? 3.027 -9.047 5.299 1.00 88.25 210 THR A N 1
ATOM 1699 C CA . THR A 1 210 ? 3.909 -9.521 4.233 1.00 88.25 210 THR A CA 1
ATOM 1700 C C . THR A 1 210 ? 3.320 -9.190 2.870 1.00 88.25 210 THR A C 1
ATOM 1702 O O . THR A 1 210 ? 4.013 -8.622 2.040 1.00 88.25 210 THR A O 1
ATOM 1705 N N . VAL A 1 211 ? 2.025 -9.449 2.660 1.00 90.06 211 VAL A N 1
ATOM 1706 C CA . VAL A 1 211 ? 1.362 -9.152 1.378 1.00 90.06 211 VAL A CA 1
ATOM 1707 C C . VAL A 1 211 ? 1.419 -7.668 1.040 1.00 90.06 211 VAL A C 1
ATOM 1709 O O . VAL A 1 211 ? 1.746 -7.312 -0.086 1.00 90.06 211 VAL A O 1
ATOM 1712 N N . VAL A 1 212 ? 1.121 -6.802 2.011 1.00 91.81 212 VAL A N 1
ATOM 1713 C CA . VAL A 1 212 ? 1.129 -5.347 1.802 1.00 91.81 212 VAL A CA 1
ATOM 1714 C C . VAL A 1 212 ? 2.535 -4.855 1.463 1.00 91.81 212 VAL A C 1
ATOM 1716 O O . VAL A 1 212 ? 2.701 -4.101 0.508 1.00 91.81 212 VAL A O 1
ATOM 1719 N N . MET A 1 213 ? 3.540 -5.296 2.225 1.00 92.50 213 MET A N 1
ATOM 1720 C CA . MET A 1 213 ? 4.933 -4.887 2.031 1.00 92.50 213 MET A CA 1
ATOM 1721 C C . MET A 1 213 ? 5.489 -5.357 0.688 1.00 92.50 213 MET A C 1
ATOM 1723 O O . MET A 1 213 ? 6.164 -4.578 0.022 1.00 92.50 213 MET A O 1
ATOM 1727 N N . VAL A 1 214 ? 5.173 -6.593 0.291 1.00 92.31 214 VAL A N 1
ATOM 1728 C CA . VAL A 1 214 ? 5.595 -7.197 -0.978 1.00 92.31 214 VAL A CA 1
ATOM 1729 C C . VAL A 1 214 ? 4.970 -6.435 -2.148 1.00 92.31 214 VAL A C 1
ATOM 1731 O O . VAL A 1 214 ? 5.709 -5.814 -2.900 1.00 92.31 214 VAL A O 1
ATOM 1734 N N . LEU A 1 215 ? 3.638 -6.290 -2.191 1.00 93.31 215 LEU A N 1
ATOM 1735 C CA . LEU A 1 215 ? 2.959 -5.554 -3.271 1.00 93.31 215 LEU A CA 1
ATOM 1736 C C . LEU A 1 215 ? 3.471 -4.113 -3.435 1.00 93.31 215 LEU A C 1
ATOM 1738 O O . LEU A 1 215 ? 3.638 -3.635 -4.557 1.00 93.31 215 LEU A O 1
ATOM 1742 N N . LEU A 1 216 ? 3.723 -3.404 -2.328 1.00 94.75 216 LEU A N 1
ATOM 1743 C CA . LEU A 1 216 ? 4.310 -2.063 -2.380 1.00 94.75 216 LEU A CA 1
ATOM 1744 C C . LEU A 1 216 ? 5.768 -2.082 -2.860 1.00 94.75 216 LEU A C 1
ATOM 1746 O O . LEU A 1 216 ? 6.168 -1.180 -3.593 1.00 94.75 216 LEU A O 1
ATOM 1750 N N . ALA A 1 217 ? 6.555 -3.091 -2.476 1.00 93.94 217 ALA A N 1
ATOM 1751 C CA . ALA A 1 217 ? 7.943 -3.228 -2.906 1.00 93.94 217 ALA A CA 1
ATOM 1752 C C . ALA A 1 217 ? 8.014 -3.484 -4.416 1.00 93.94 217 ALA A C 1
ATOM 1754 O O . ALA A 1 217 ? 8.822 -2.851 -5.096 1.00 93.94 217 ALA A O 1
ATOM 1755 N N . GLY A 1 218 ? 7.112 -4.314 -4.952 1.00 92.81 218 GLY A N 1
ATOM 1756 C CA . GLY A 1 218 ? 6.950 -4.529 -6.388 1.00 92.81 218 GLY A CA 1
ATOM 1757 C C . GLY A 1 218 ? 6.667 -3.232 -7.153 1.00 92.81 218 GLY A C 1
ATOM 1758 O O . GLY A 1 218 ? 7.341 -2.941 -8.144 1.00 92.81 218 GLY A O 1
ATOM 1759 N N . VAL A 1 219 ? 5.737 -2.396 -6.669 1.00 93.88 219 VAL A N 1
ATOM 1760 C CA . VAL A 1 219 ? 5.461 -1.074 -7.272 1.00 93.88 219 VAL A CA 1
ATOM 1761 C C . VAL A 1 219 ? 6.706 -0.186 -7.247 1.00 93.88 219 VAL A C 1
ATOM 1763 O O . VAL A 1 219 ? 7.071 0.378 -8.279 1.00 93.88 219 VAL A O 1
ATOM 1766 N N . THR A 1 220 ? 7.380 -0.079 -6.101 1.00 94.06 220 THR A N 1
ATOM 1767 C CA . THR A 1 220 ? 8.597 0.735 -5.948 1.00 94.06 220 THR A CA 1
ATOM 1768 C C . THR A 1 220 ? 9.709 0.272 -6.890 1.00 94.06 220 THR A C 1
ATOM 1770 O O . THR A 1 220 ? 10.322 1.094 -7.573 1.00 94.06 220 THR A O 1
ATOM 1773 N N . ALA A 1 221 ? 9.938 -1.040 -6.993 1.00 92.06 221 ALA A N 1
ATOM 1774 C CA . ALA A 1 221 ? 10.940 -1.622 -7.880 1.00 92.06 221 ALA A CA 1
ATOM 1775 C C . ALA A 1 221 ? 10.640 -1.328 -9.358 1.00 92.06 221 ALA A C 1
ATOM 1777 O O . ALA A 1 221 ? 11.538 -0.945 -10.108 1.00 92.06 221 ALA A O 1
ATOM 1778 N N . LEU A 1 222 ? 9.374 -1.445 -9.772 1.00 92.56 222 LEU A N 1
ATOM 1779 C CA . LEU A 1 222 ? 8.935 -1.126 -11.131 1.00 92.56 222 LEU A CA 1
ATOM 1780 C C . LEU A 1 222 ? 9.104 0.365 -11.452 1.00 92.56 222 LEU A C 1
ATOM 1782 O O . LEU A 1 222 ? 9.628 0.709 -12.510 1.00 92.56 222 LEU A O 1
ATOM 1786 N N . LEU A 1 223 ? 8.722 1.263 -10.543 1.00 91.94 223 LEU A N 1
ATOM 1787 C CA . LEU A 1 223 ? 8.900 2.704 -10.745 1.00 91.94 223 LEU A CA 1
ATOM 1788 C C . LEU A 1 223 ? 10.383 3.104 -10.812 1.00 91.94 223 LEU A C 1
ATOM 1790 O O . LEU A 1 223 ? 10.749 3.946 -11.632 1.00 91.94 223 LEU A O 1
ATOM 1794 N N . ASN A 1 224 ? 11.249 2.454 -10.030 1.00 90.56 224 ASN A N 1
ATOM 1795 C CA . ASN A 1 224 ? 12.700 2.643 -10.110 1.00 90.56 224 ASN A CA 1
ATOM 1796 C C . ASN A 1 224 ? 13.278 2.108 -11.428 1.00 90.56 224 ASN A C 1
ATOM 1798 O O . ASN A 1 224 ? 14.075 2.794 -12.063 1.00 90.56 224 ASN A O 1
ATOM 1802 N N . MET A 1 225 ? 12.824 0.943 -11.900 1.00 87.75 225 MET A N 1
ATOM 1803 C CA . MET A 1 225 ? 13.166 0.446 -13.240 1.00 87.75 225 MET A CA 1
ATOM 1804 C C . MET A 1 225 ? 12.741 1.425 -14.340 1.00 87.75 225 MET A C 1
ATOM 1806 O O . MET A 1 225 ? 13.485 1.653 -15.293 1.00 87.75 225 MET A O 1
ATOM 1810 N N . ARG A 1 226 ? 11.566 2.054 -14.200 1.00 88.94 226 ARG A N 1
ATOM 1811 C CA . ARG A 1 226 ? 11.119 3.092 -15.134 1.00 88.94 226 ARG A CA 1
ATOM 1812 C C . ARG A 1 226 ? 12.018 4.326 -15.091 1.00 88.94 226 ARG A C 1
ATOM 1814 O O . ARG A 1 226 ? 12.339 4.856 -16.146 1.00 88.94 226 ARG A O 1
ATOM 1821 N N . ALA A 1 227 ? 12.426 4.786 -13.909 1.00 87.88 227 ALA A N 1
ATOM 1822 C CA . ALA A 1 227 ? 13.380 5.889 -13.792 1.00 87.88 227 ALA A CA 1
ATOM 1823 C C . ALA A 1 227 ? 14.709 5.555 -14.498 1.00 87.88 227 ALA A C 1
ATOM 1825 O O . ALA A 1 227 ? 15.260 6.404 -15.197 1.00 87.88 227 ALA A O 1
ATOM 1826 N N . GLY A 1 228 ? 15.151 4.298 -14.404 1.00 82.81 228 GLY A N 1
ATOM 1827 C CA . GLY A 1 228 ? 16.340 3.787 -15.086 1.00 82.81 228 GLY A CA 1
ATOM 1828 C C . GLY A 1 228 ? 16.269 3.775 -16.608 1.00 82.81 228 GLY A C 1
ATOM 1829 O O . GLY A 1 228 ? 17.299 3.976 -17.244 1.00 82.81 228 GLY A O 1
ATOM 1830 N N . LEU A 1 229 ? 15.079 3.643 -17.212 1.00 80.94 229 LEU A N 1
ATOM 1831 C CA . LEU A 1 229 ? 14.919 3.773 -18.672 1.00 80.94 229 LEU A CA 1
ATOM 1832 C C . LEU A 1 229 ? 15.435 5.121 -19.194 1.00 80.94 229 LEU A C 1
ATOM 1834 O O . LEU A 1 229 ? 15.946 5.183 -20.306 1.00 80.94 229 LEU A O 1
ATOM 1838 N N . TYR A 1 230 ? 15.319 6.184 -18.395 1.00 78.69 230 TYR A N 1
ATOM 1839 C CA . TYR A 1 230 ? 15.775 7.525 -18.758 1.00 78.69 230 TYR A CA 1
ATOM 1840 C C . TYR A 1 230 ? 17.251 7.779 -18.423 1.00 78.69 230 TYR A C 1
ATOM 1842 O O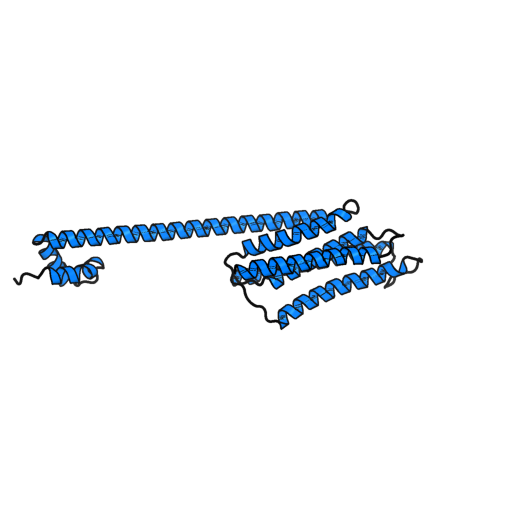 . TYR A 1 230 ? 17.717 8.885 -18.628 1.00 78.69 230 TYR A O 1
ATOM 1850 N N . GLN A 1 231 ? 17.986 6.806 -17.879 1.00 74.75 231 GLN A N 1
ATOM 1851 C CA . GLN A 1 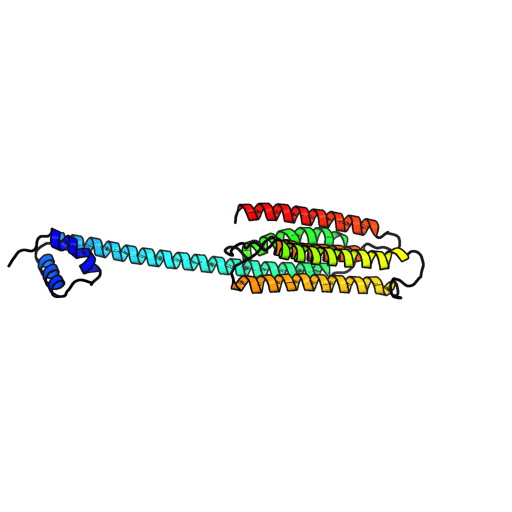231 ? 19.431 6.929 -17.626 1.00 74.75 231 GLN A CA 1
ATOM 1852 C C . GLN A 1 231 ? 20.290 6.231 -18.678 1.00 74.75 231 GLN A C 1
ATOM 1854 O O . GLN A 1 231 ? 21.513 6.363 -18.664 1.00 74.75 231 GLN A O 1
ATOM 1859 N N . VAL A 1 232 ? 19.666 5.453 -19.563 1.00 71.75 232 VAL A N 1
ATOM 1860 C CA . VAL A 1 232 ? 20.366 4.743 -20.630 1.00 71.75 232 VAL A CA 1
ATOM 1861 C C . VAL A 1 232 ? 20.621 5.723 -21.771 1.00 71.75 232 VAL A C 1
ATOM 1863 O O . VAL A 1 232 ? 19.882 5.777 -22.752 1.00 71.75 232 VAL A O 1
ATOM 1866 N N . ASP A 1 233 ? 21.661 6.534 -21.610 1.00 59.75 233 ASP A N 1
ATOM 1867 C CA . ASP A 1 233 ? 22.213 7.346 -22.691 1.00 59.75 233 ASP A CA 1
ATOM 1868 C C . ASP A 1 233 ? 22.938 6.433 -23.686 1.00 59.75 233 ASP A C 1
ATOM 1870 O O . ASP A 1 233 ? 23.505 5.415 -23.297 1.00 59.75 233 ASP A O 1
ATOM 1874 N N . GLY A 1 234 ? 22.992 6.809 -24.969 1.00 53.09 234 GLY A N 1
ATOM 1875 C CA . GLY A 1 234 ? 23.583 5.996 -26.049 1.00 53.09 234 GLY A CA 1
ATOM 1876 C C . GLY A 1 234 ? 25.071 5.616 -25.899 1.00 53.09 234 GLY A C 1
ATOM 1877 O O . GLY A 1 234 ? 25.603 4.945 -26.775 1.00 53.09 234 GLY A O 1
ATOM 1878 N N . ALA A 1 235 ? 25.737 6.031 -24.815 1.00 43.94 235 ALA A N 1
ATOM 1879 C CA . ALA A 1 235 ? 27.103 5.649 -24.440 1.00 43.94 235 ALA A CA 1
ATOM 1880 C C . ALA A 1 235 ? 27.200 4.953 -23.061 1.00 43.94 235 ALA A C 1
ATOM 1882 O O . ALA A 1 235 ? 28.255 4.426 -22.710 1.00 43.94 235 ALA A O 1
ATOM 1883 N N . GLY A 1 236 ? 26.126 4.957 -22.263 1.00 52.78 236 GLY A N 1
ATOM 1884 C CA . GLY A 1 236 ? 26.058 4.319 -20.952 1.00 52.78 236 GLY A CA 1
ATOM 1885 C C . GLY A 1 236 ? 25.492 2.909 -21.074 1.00 52.78 236 GLY A C 1
ATOM 1886 O O . GLY A 1 236 ? 24.347 2.722 -21.477 1.00 52.78 236 GLY A O 1
ATOM 1887 N N . GLY A 1 237 ? 26.292 1.899 -20.726 1.00 62.19 237 GLY A N 1
ATOM 1888 C CA . GLY A 1 237 ? 25.812 0.519 -20.665 1.00 62.19 237 GLY A CA 1
ATOM 1889 C C . GLY A 1 237 ? 24.643 0.359 -19.684 1.00 62.19 237 GLY A C 1
ATOM 1890 O O . GLY A 1 237 ? 24.432 1.181 -18.802 1.00 62.19 237 GLY A O 1
ATOM 1891 N N . PHE A 1 238 ? 23.882 -0.727 -19.810 1.00 70.94 238 PHE A N 1
ATOM 1892 C CA . PHE A 1 238 ? 22.741 -1.029 -18.931 1.00 70.94 238 PHE A CA 1
ATOM 1893 C C . PHE A 1 238 ? 23.151 -1.453 -17.507 1.00 70.94 238 PHE A C 1
ATOM 1895 O O . PHE A 1 238 ? 22.387 -1.306 -16.553 1.00 70.94 238 PHE A O 1
ATOM 1902 N N . LEU A 1 239 ? 24.367 -1.977 -17.351 1.00 73.81 239 LEU A N 1
ATOM 1903 C CA . LEU A 1 239 ? 24.851 -2.550 -16.096 1.00 73.81 239 LEU A CA 1
ATOM 1904 C C . LEU A 1 239 ? 24.788 -1.572 -14.898 1.00 73.81 239 LEU A C 1
ATOM 1906 O O . LEU A 1 239 ? 24.239 -1.962 -13.870 1.00 73.81 239 LEU A O 1
ATOM 1910 N N . PRO A 1 240 ? 25.205 -0.295 -15.019 1.00 79.25 240 PRO A N 1
ATOM 1911 C CA . PRO A 1 240 ? 25.095 0.689 -13.939 1.00 79.25 240 PRO A CA 1
ATOM 1912 C C . PRO A 1 240 ? 23.648 1.003 -13.536 1.00 79.25 240 PRO A C 1
ATOM 1914 O O . PRO A 1 240 ? 23.378 1.301 -12.371 1.00 79.25 240 PRO A O 1
ATOM 1917 N N . VAL A 1 241 ? 22.692 0.918 -14.470 1.00 79.06 241 VAL A N 1
ATOM 1918 C CA . VAL A 1 241 ? 21.265 1.104 -14.160 1.00 79.06 241 VAL A CA 1
ATOM 1919 C C . VAL A 1 241 ? 20.754 -0.067 -13.323 1.00 79.06 241 VAL A C 1
ATOM 1921 O O . VAL A 1 241 ? 20.098 0.156 -12.306 1.00 79.06 241 VAL A O 1
ATOM 1924 N N . LEU A 1 242 ? 21.098 -1.306 -13.691 1.00 80.00 242 LEU A N 1
ATOM 1925 C CA . LEU A 1 242 ? 20.771 -2.487 -12.884 1.00 80.00 242 LEU A CA 1
ATOM 1926 C C . LEU A 1 242 ? 21.411 -2.441 -11.499 1.00 80.00 242 LEU A C 1
ATOM 1928 O O . LEU A 1 242 ? 20.746 -2.772 -10.522 1.00 80.00 242 LEU A O 1
ATOM 1932 N N . GLU A 1 243 ? 22.673 -2.027 -11.404 1.00 85.12 243 GLU A N 1
ATOM 1933 C CA . GLU A 1 243 ? 23.366 -1.867 -10.123 1.00 85.12 243 GLU A CA 1
ATOM 1934 C C . GLU A 1 243 ? 22.667 -0.827 -9.242 1.00 85.12 243 GLU A C 1
ATOM 1936 O O . GLU A 1 243 ? 22.418 -1.079 -8.063 1.00 85.12 243 GLU A O 1
ATOM 1941 N N . THR A 1 244 ? 22.266 0.305 -9.828 1.00 86.69 244 THR A N 1
ATOM 1942 C CA . THR A 1 244 ? 21.536 1.368 -9.123 1.00 86.69 244 THR A CA 1
ATOM 1943 C C . THR A 1 244 ? 20.175 0.872 -8.634 1.00 86.69 244 THR A C 1
ATOM 1945 O O . THR A 1 244 ? 19.871 0.959 -7.443 1.00 86.69 244 THR A O 1
ATOM 1948 N N . VAL A 1 245 ? 19.359 0.300 -9.527 1.00 86.44 245 VAL A N 1
ATOM 1949 C CA . VAL A 1 245 ? 18.041 -0.259 -9.182 1.00 86.44 245 VAL A CA 1
ATOM 1950 C C . VAL A 1 245 ? 18.178 -1.367 -8.138 1.00 86.44 245 VAL A C 1
ATOM 1952 O O . VAL A 1 245 ? 17.404 -1.404 -7.182 1.00 86.44 245 VAL A O 1
ATOM 1955 N N . GLY A 1 246 ? 19.172 -2.244 -8.288 1.00 86.19 246 GLY A N 1
ATOM 1956 C CA . GLY A 1 246 ? 19.478 -3.316 -7.347 1.00 86.19 246 GLY A CA 1
ATOM 1957 C C . GLY A 1 246 ? 19.852 -2.786 -5.963 1.00 86.19 246 GLY A C 1
ATOM 1958 O O . GLY A 1 246 ? 19.334 -3.282 -4.965 1.00 86.19 246 GLY A O 1
ATOM 1959 N N . GLY A 1 247 ? 20.668 -1.731 -5.889 1.00 89.19 247 GLY A N 1
ATOM 1960 C CA . GLY A 1 247 ? 21.004 -1.059 -4.633 1.00 89.19 247 GLY A CA 1
ATOM 1961 C C . GLY A 1 247 ? 19.769 -0.515 -3.907 1.00 89.19 247 GLY A C 1
ATOM 1962 O O . GLY A 1 247 ? 19.592 -0.756 -2.712 1.00 89.19 247 GLY A O 1
ATOM 1963 N N . TYR A 1 248 ? 18.860 0.144 -4.631 1.00 90.62 248 TYR A N 1
ATOM 1964 C CA . TYR A 1 248 ? 17.595 0.615 -4.056 1.00 90.62 248 TYR A CA 1
ATOM 1965 C C . TYR A 1 248 ? 16.639 -0.527 -3.687 1.00 90.62 248 TYR A C 1
ATOM 1967 O O . TYR A 1 248 ? 15.924 -0.424 -2.693 1.00 90.62 248 TYR A O 1
ATOM 1975 N N . LEU A 1 249 ? 16.639 -1.639 -4.427 1.00 89.94 249 LEU A N 1
ATOM 1976 C CA . LEU A 1 249 ? 15.856 -2.822 -4.067 1.00 89.94 249 LEU A CA 1
ATOM 1977 C C . LEU A 1 249 ? 16.336 -3.424 -2.738 1.00 89.94 249 LEU A C 1
ATOM 1979 O O . LEU A 1 249 ? 15.514 -3.781 -1.898 1.00 89.94 249 LEU A O 1
ATOM 1983 N N . VAL A 1 250 ? 17.652 -3.485 -2.512 1.00 91.75 250 VAL A N 1
ATOM 1984 C CA . VAL A 1 250 ? 18.225 -3.922 -1.227 1.00 91.75 250 VAL A CA 1
ATOM 1985 C C . VAL A 1 250 ? 17.773 -3.010 -0.086 1.00 91.75 250 VAL A C 1
ATOM 1987 O O . VAL A 1 250 ? 17.409 -3.514 0.977 1.00 91.75 250 VAL A O 1
ATOM 1990 N N . LEU A 1 251 ? 17.734 -1.691 -0.306 1.00 93.06 251 LEU A N 1
ATOM 1991 C CA . LEU A 1 251 ? 17.213 -0.739 0.678 1.00 93.06 251 LEU A CA 1
ATOM 1992 C C . LEU A 1 251 ? 15.738 -1.015 1.009 1.00 93.06 251 LEU A C 1
ATOM 1994 O O . LEU A 1 251 ? 15.400 -1.159 2.180 1.00 93.06 251 LEU A O 1
ATOM 1998 N N . VAL A 1 252 ? 14.883 -1.176 -0.005 1.00 93.50 252 VAL A N 1
ATOM 1999 C CA . VAL A 1 252 ? 13.454 -1.498 0.172 1.00 93.50 252 VAL A CA 1
ATOM 2000 C C . VAL A 1 252 ? 13.269 -2.812 0.938 1.00 93.50 252 VAL A C 1
ATOM 2002 O O . VAL A 1 252 ? 12.422 -2.905 1.827 1.00 93.50 252 VAL A O 1
ATOM 2005 N N . ILE A 1 253 ? 14.082 -3.834 0.650 1.00 91.25 253 ILE A N 1
ATOM 2006 C CA . ILE A 1 253 ? 14.062 -5.108 1.383 1.00 91.25 253 ILE A CA 1
ATOM 2007 C C . ILE A 1 253 ? 14.474 -4.899 2.847 1.00 91.25 253 ILE A C 1
ATOM 2009 O O . ILE A 1 253 ? 13.815 -5.418 3.749 1.00 91.25 253 ILE A O 1
ATOM 2013 N N . ALA A 1 254 ? 15.530 -4.125 3.107 1.00 93.38 254 ALA A N 1
ATOM 2014 C CA . ALA A 1 254 ? 15.970 -3.819 4.466 1.00 93.38 254 ALA A CA 1
ATOM 2015 C C . ALA A 1 254 ? 14.885 -3.066 5.258 1.00 93.38 254 ALA A C 1
ATOM 2017 O O . ALA A 1 254 ? 14.592 -3.432 6.399 1.00 93.38 254 ALA A O 1
ATOM 2018 N N . GLU A 1 255 ? 14.232 -2.080 4.639 1.00 93.00 255 GLU A N 1
ATOM 2019 C CA . GLU A 1 255 ? 13.092 -1.356 5.212 1.00 93.00 255 GLU A CA 1
ATOM 2020 C C . GLU A 1 255 ? 11.906 -2.290 5.488 1.00 93.00 255 GLU A C 1
ATOM 2022 O O . GLU A 1 255 ? 11.320 -2.231 6.570 1.00 93.00 255 GLU A O 1
ATOM 2027 N N . SER A 1 256 ? 11.601 -3.208 4.564 1.00 92.12 256 SER A N 1
ATOM 2028 C CA . SER A 1 256 ? 10.555 -4.230 4.734 1.00 92.12 256 SER A CA 1
ATOM 2029 C C . SER A 1 256 ? 10.814 -5.099 5.965 1.00 92.12 256 SER A C 1
ATOM 2031 O O . SER A 1 256 ? 9.911 -5.355 6.762 1.00 92.12 256 SER A O 1
ATOM 2033 N N . ILE A 1 257 ? 12.058 -5.557 6.135 1.00 90.94 257 ILE A N 1
ATOM 2034 C CA . ILE A 1 257 ? 12.463 -6.396 7.267 1.00 90.94 257 ILE A CA 1
ATOM 2035 C C . ILE A 1 257 ? 12.372 -5.595 8.570 1.00 90.94 257 ILE A C 1
ATOM 2037 O O . ILE A 1 257 ? 11.793 -6.078 9.544 1.00 90.94 257 ILE A O 1
ATOM 2041 N N . ALA A 1 258 ? 12.891 -4.364 8.590 1.00 92.19 258 ALA A N 1
ATOM 2042 C CA . ALA A 1 258 ? 12.868 -3.499 9.767 1.00 92.19 258 ALA A CA 1
ATOM 2043 C C . ALA A 1 258 ? 11.434 -3.178 10.221 1.00 92.19 258 ALA A C 1
ATOM 2045 O O . ALA A 1 258 ? 11.096 -3.378 11.391 1.00 92.19 258 ALA A O 1
ATOM 2046 N N . LEU A 1 259 ? 10.572 -2.747 9.296 1.00 90.88 259 LEU A N 1
ATOM 2047 C CA . LEU A 1 259 ? 9.167 -2.448 9.577 1.00 90.88 259 LEU A CA 1
ATOM 2048 C C . LEU A 1 259 ? 8.393 -3.713 9.954 1.00 90.88 259 LEU A C 1
ATOM 2050 O O . LEU A 1 259 ? 7.631 -3.700 10.919 1.00 90.88 259 LEU A O 1
ATOM 2054 N N . GLY A 1 260 ? 8.630 -4.828 9.262 1.00 86.19 260 GLY A N 1
ATOM 2055 C CA . GLY A 1 260 ? 8.025 -6.114 9.592 1.00 86.19 260 GLY A CA 1
ATOM 2056 C C . GLY A 1 260 ? 8.362 -6.578 11.012 1.00 86.19 260 GLY A C 1
ATOM 2057 O O . GLY A 1 260 ? 7.472 -7.018 11.739 1.00 86.19 260 GLY A O 1
ATOM 2058 N N . MET A 1 261 ? 9.621 -6.444 11.444 1.00 87.38 261 MET A N 1
ATOM 2059 C CA . MET A 1 261 ? 10.030 -6.749 12.821 1.00 87.38 261 MET A CA 1
ATOM 2060 C C . MET A 1 261 ? 9.402 -5.795 13.837 1.00 87.38 261 MET A C 1
ATOM 2062 O O . MET A 1 261 ? 8.949 -6.242 14.891 1.00 87.38 261 MET A O 1
ATOM 2066 N N . PHE A 1 262 ? 9.360 -4.497 13.527 1.00 88.69 262 PHE A N 1
ATOM 2067 C CA . PHE A 1 262 ? 8.753 -3.492 14.395 1.00 88.69 262 PHE A CA 1
ATOM 2068 C C . PHE A 1 262 ? 7.272 -3.802 14.631 1.00 88.69 262 PHE A C 1
ATOM 2070 O O . PHE A 1 262 ? 6.857 -3.979 15.773 1.00 88.69 262 PHE A O 1
ATOM 2077 N N . TYR A 1 263 ? 6.480 -3.968 13.572 1.00 83.50 263 TYR A N 1
ATOM 2078 C CA . TYR A 1 263 ? 5.034 -4.148 13.701 1.00 83.50 263 TYR A CA 1
ATOM 2079 C C . TYR A 1 263 ? 4.614 -5.521 14.236 1.00 83.50 263 TYR A C 1
ATOM 2081 O O . TYR A 1 263 ? 3.610 -5.592 14.938 1.00 83.50 263 TYR A O 1
ATOM 2089 N N . ARG A 1 264 ? 5.400 -6.587 14.017 1.00 78.00 264 ARG A N 1
ATOM 2090 C CA . ARG A 1 264 ? 5.187 -7.891 14.685 1.00 78.00 264 ARG A CA 1
ATOM 2091 C C . ARG A 1 264 ? 5.417 -7.855 16.198 1.00 78.00 264 ARG A C 1
ATOM 2093 O O . ARG A 1 264 ? 5.025 -8.783 16.891 1.00 78.00 264 ARG A O 1
ATOM 2100 N N . ARG A 1 265 ? 6.113 -6.839 16.720 1.00 75.31 265 ARG A N 1
ATOM 2101 C CA . ARG A 1 265 ? 6.364 -6.701 18.162 1.00 75.31 265 ARG A CA 1
ATOM 2102 C C . ARG A 1 265 ? 5.203 -6.029 18.900 1.00 75.31 265 ARG A C 1
ATOM 2104 O O . ARG A 1 265 ? 5.090 -6.201 20.110 1.00 75.31 265 ARG A O 1
ATOM 2111 N N . PHE A 1 266 ? 4.377 -5.258 18.192 1.00 65.31 266 PHE A N 1
ATOM 2112 C CA . PHE A 1 266 ? 3.283 -4.470 18.773 1.00 65.31 266 PHE A CA 1
ATOM 2113 C C . PHE A 1 266 ? 1.883 -5.067 18.540 1.00 65.31 266 PHE A C 1
ATOM 2115 O O . PHE A 1 266 ? 0.951 -4.640 19.220 1.00 65.31 266 PHE A O 1
ATOM 2122 N N . TYR A 1 267 ? 1.739 -6.041 17.633 1.00 58.06 267 TYR A N 1
ATOM 2123 C CA . TYR A 1 267 ? 0.480 -6.711 17.269 1.00 58.06 267 TYR A CA 1
ATOM 2124 C C . TYR A 1 267 ? 0.660 -8.226 17.196 1.00 58.06 267 TYR A C 1
ATOM 2126 O O . TYR A 1 267 ? -0.302 -8.939 17.559 1.00 58.06 267 TYR A O 1
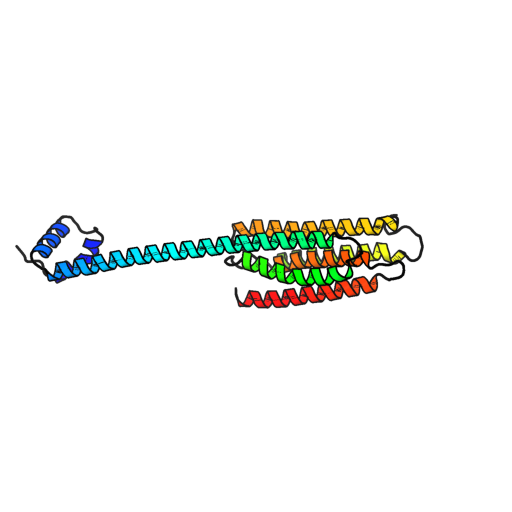#